Protein AF-A0A6N7C0X4-F1 (afdb_monomer_lite)

Organism: NCBI:txid281738

Radius of gyration: 20.73 Å; chains: 1; bounding box: 52×27×56 Å

pLDDT: mean 88.99, std 10.9, range [35.22, 98.25]

Structure (mmCIF, N/CA/C/O backbone):
data_AF-A0A6N7C0X4-F1
#
_entry.id   AF-A0A6N7C0X4-F1
#
loop_
_atom_site.group_PDB
_atom_site.id
_atom_site.type_symbol
_atom_site.label_atom_id
_atom_site.label_alt_id
_atom_site.label_comp_id
_atom_site.label_asym_id
_atom_site.label_entity_id
_atom_site.label_seq_id
_atom_site.pdbx_PDB_ins_code
_atom_site.Cartn_x
_atom_site.Cartn_y
_atom_site.Cartn_z
_atom_site.occupancy
_atom_site.B_iso_or_equiv
_atom_site.auth_seq_id
_atom_site.auth_comp_id
_atom_site.auth_asym_id
_atom_site.auth_atom_id
_atom_site.pdbx_PDB_model_num
ATOM 1 N N . MET A 1 1 ? 27.078 -3.907 -5.985 1.00 35.22 1 MET A N 1
ATOM 2 C CA . MET A 1 1 ? 26.049 -4.832 -5.488 1.00 35.22 1 MET A CA 1
ATOM 3 C C . MET A 1 1 ? 25.415 -5.404 -6.738 1.00 35.22 1 MET A C 1
ATOM 5 O O . MET A 1 1 ? 25.034 -4.617 -7.592 1.00 35.22 1 MET A O 1
ATOM 9 N N . ILE A 1 2 ? 25.504 -6.717 -6.935 1.00 39.09 2 ILE A N 1
ATOM 10 C CA . ILE A 1 2 ? 24.910 -7.389 -8.095 1.00 39.09 2 ILE A CA 1
ATOM 11 C C . ILE A 1 2 ? 23.403 -7.389 -7.849 1.00 39.09 2 ILE A C 1
ATOM 13 O O . ILE A 1 2 ? 22.968 -7.717 -6.746 1.00 39.09 2 ILE A O 1
ATOM 17 N N . PHE A 1 3 ? 22.624 -6.965 -8.837 1.00 49.06 3 PHE A N 1
ATOM 18 C CA . PHE A 1 3 ? 21.180 -7.118 -8.798 1.00 49.06 3 PHE A CA 1
ATOM 19 C C . PHE A 1 3 ? 20.874 -8.623 -8.742 1.00 49.06 3 PHE A C 1
ATOM 21 O O . PHE A 1 3 ? 21.128 -9.347 -9.699 1.00 49.06 3 PHE A O 1
ATOM 28 N N . ASN A 1 4 ? 20.396 -9.122 -7.600 1.00 57.78 4 ASN A N 1
ATOM 29 C CA . ASN A 1 4 ? 20.252 -10.564 -7.358 1.00 57.78 4 ASN A CA 1
ATOM 30 C C . ASN A 1 4 ? 19.024 -11.190 -8.047 1.00 57.78 4 ASN A C 1
ATOM 32 O O . ASN A 1 4 ? 18.674 -12.319 -7.721 1.00 57.78 4 ASN A O 1
ATOM 36 N N . GLY A 1 5 ? 18.332 -10.483 -8.949 1.00 65.75 5 GLY A N 1
ATOM 37 C CA . GLY A 1 5 ? 17.203 -11.054 -9.695 1.00 65.75 5 GLY A CA 1
ATOM 38 C C . GLY A 1 5 ? 15.989 -11.435 -8.835 1.00 65.75 5 GLY A C 1
ATOM 39 O O . GLY A 1 5 ? 15.194 -12.266 -9.250 1.00 65.75 5 GLY A O 1
ATOM 40 N N . THR A 1 6 ? 15.862 -10.879 -7.628 1.00 79.31 6 THR A N 1
ATOM 41 C CA . THR A 1 6 ? 14.951 -11.373 -6.572 1.00 79.31 6 THR A CA 1
ATOM 42 C C . THR A 1 6 ? 13.932 -10.344 -6.093 1.00 79.31 6 THR A C 1
ATOM 44 O O . THR A 1 6 ? 13.245 -10.587 -5.106 1.00 79.31 6 THR A O 1
ATOM 47 N N . PHE A 1 7 ? 13.822 -9.193 -6.763 1.00 89.06 7 PHE A N 1
ATOM 48 C CA . PHE A 1 7 ? 12.834 -8.187 -6.383 1.00 89.06 7 PHE A CA 1
ATOM 49 C C . PHE A 1 7 ? 11.409 -8.726 -6.566 1.00 89.06 7 PHE A C 1
ATOM 51 O O . PHE A 1 7 ? 11.020 -9.090 -7.674 1.00 89.06 7 PHE A O 1
ATOM 58 N N . ASP A 1 8 ? 10.650 -8.735 -5.475 1.00 91.62 8 ASP A N 1
ATOM 59 C CA . ASP A 1 8 ? 9.225 -9.041 -5.446 1.00 91.62 8 ASP A CA 1
ATOM 60 C C . ASP A 1 8 ? 8.497 -7.856 -4.814 1.00 91.62 8 ASP A C 1
ATOM 62 O O . ASP A 1 8 ? 8.727 -7.513 -3.650 1.00 91.62 8 ASP A O 1
ATOM 66 N N . ILE A 1 9 ? 7.639 -7.203 -5.596 1.00 90.38 9 ILE A N 1
ATOM 67 C CA . ILE A 1 9 ? 7.007 -5.954 -5.164 1.00 90.38 9 ILE A CA 1
ATOM 68 C C . ILE A 1 9 ? 6.077 -6.170 -3.965 1.00 90.38 9 ILE A C 1
ATOM 70 O O . ILE A 1 9 ? 6.013 -5.318 -3.085 1.00 90.38 9 ILE A O 1
ATOM 74 N N . LYS A 1 10 ? 5.397 -7.321 -3.887 1.00 91.31 10 LYS A N 1
ATOM 75 C CA . LYS A 1 10 ? 4.481 -7.651 -2.784 1.00 91.31 10 LYS A CA 1
ATOM 76 C C . LYS A 1 10 ? 5.244 -7.790 -1.472 1.00 91.31 10 LYS A C 1
ATOM 78 O O . LYS A 1 10 ? 4.890 -7.160 -0.480 1.00 91.31 10 LYS A O 1
ATOM 83 N N . SER A 1 11 ? 6.339 -8.544 -1.489 1.00 91.12 11 SER A N 1
ATOM 84 C CA . SER A 1 11 ? 7.240 -8.686 -0.347 1.00 91.12 11 SER A CA 1
ATOM 85 C C . SER A 1 11 ? 7.845 -7.344 0.055 1.00 91.12 11 SER A C 1
ATOM 87 O O . SER A 1 11 ? 7.928 -7.047 1.244 1.00 91.12 11 SER A O 1
ATOM 89 N N . ALA A 1 12 ? 8.242 -6.507 -0.906 1.00 89.94 12 ALA A N 1
ATOM 90 C CA . ALA A 1 12 ? 8.774 -5.181 -0.606 1.00 89.94 12 ALA A CA 1
ATOM 91 C C . ALA A 1 12 ? 7.723 -4.279 0.073 1.00 89.94 12 ALA A C 1
ATOM 93 O O . ALA A 1 12 ? 8.020 -3.678 1.100 1.00 89.94 12 ALA A O 1
ATOM 94 N N . LEU A 1 13 ? 6.477 -4.263 -0.416 1.00 87.50 13 LEU A N 1
ATOM 95 C CA . LEU A 1 13 ? 5.373 -3.497 0.181 1.00 87.50 13 LEU A CA 1
ATOM 96 C C . LEU A 1 13 ? 5.077 -3.884 1.639 1.00 87.50 13 LEU A C 1
ATOM 98 O O . LEU A 1 13 ? 4.713 -3.018 2.429 1.00 87.50 13 LEU A O 1
ATOM 102 N N . LYS A 1 14 ? 5.250 -5.158 2.013 1.00 87.94 14 LYS A N 1
ATOM 103 C CA . LYS A 1 14 ? 5.076 -5.617 3.404 1.00 87.94 14 LYS A CA 1
ATOM 104 C C . LYS A 1 14 ? 6.200 -5.185 4.344 1.00 87.94 14 LYS A C 1
ATOM 106 O O . LYS A 1 14 ? 5.976 -5.042 5.541 1.00 87.94 14 LYS A O 1
ATOM 111 N N . ASN A 1 15 ? 7.419 -5.063 3.820 1.00 84.31 15 ASN A N 1
ATOM 112 C CA . ASN A 1 15 ? 8.619 -4.800 4.621 1.00 84.31 15 ASN A CA 1
ATOM 113 C C . ASN A 1 15 ? 8.914 -3.310 4.796 1.00 84.31 15 ASN A C 1
ATOM 115 O O . ASN A 1 15 ? 9.733 -2.933 5.633 1.00 84.31 15 ASN A O 1
ATOM 119 N N . GLU A 1 16 ? 8.260 -2.471 4.010 1.00 76.38 16 GLU A N 1
ATOM 120 C CA . GLU A 1 16 ? 8.376 -1.032 4.119 1.00 76.38 16 GLU A CA 1
ATOM 121 C C . GLU A 1 16 ? 7.356 -0.440 5.103 1.00 76.38 16 GLU A C 1
ATOM 123 O O . GLU A 1 16 ? 6.310 -1.042 5.370 1.00 76.38 16 GLU A O 1
ATOM 128 N N . PRO A 1 17 ? 7.615 0.763 5.651 1.00 63.00 17 PRO A N 1
ATOM 129 C CA . PRO A 1 17 ? 6.604 1.500 6.391 1.00 63.00 17 PRO A CA 1
ATOM 130 C C . PRO A 1 17 ? 5.360 1.648 5.519 1.00 63.00 17 PRO A C 1
ATOM 132 O O . PRO A 1 17 ? 5.477 2.014 4.354 1.00 63.00 17 PRO A O 1
ATOM 135 N N . LEU A 1 18 ? 4.181 1.383 6.089 1.00 64.44 18 LEU A N 1
ATOM 136 C CA . LEU A 1 18 ? 2.898 1.549 5.405 1.00 64.44 18 LEU A CA 1
ATOM 137 C C . LEU A 1 18 ? 2.890 2.860 4.617 1.00 64.44 18 LEU A C 1
ATOM 139 O O . LEU A 1 18 ? 2.996 3.942 5.200 1.00 64.44 18 LEU A O 1
ATOM 143 N N . PHE A 1 19 ? 2.860 2.714 3.294 1.00 62.09 19 PHE A N 1
ATOM 144 C CA . PHE A 1 19 ? 2.962 3.809 2.349 1.00 62.09 19 PHE A CA 1
ATOM 145 C C . PHE A 1 19 ? 1.589 4.155 1.774 1.00 62.09 19 PHE A C 1
ATOM 147 O O . PHE A 1 19 ? 0.673 3.327 1.730 1.00 62.09 19 PHE A O 1
ATOM 154 N N . TYR A 1 20 ? 1.523 5.372 1.230 1.00 68.88 20 TYR A N 1
ATOM 155 C CA . TYR A 1 20 ? 0.410 5.939 0.475 1.00 68.88 20 TYR A CA 1
ATOM 156 C C . TYR A 1 20 ? -0.768 6.406 1.338 1.00 68.88 20 TYR A C 1
ATOM 158 O O . TYR A 1 20 ? -0.619 7.318 2.148 1.00 68.88 20 TYR A O 1
ATOM 166 N N . ILE A 1 21 ? -1.953 5.852 1.105 1.00 79.75 21 ILE A N 1
ATOM 167 C CA . ILE A 1 21 ? -3.189 6.188 1.812 1.00 79.75 21 ILE A CA 1
ATOM 168 C C . ILE A 1 21 ? -3.169 5.709 3.257 1.00 79.75 21 ILE A C 1
ATOM 170 O O . ILE A 1 21 ? -3.914 6.252 4.060 1.00 79.75 21 ILE A O 1
ATOM 174 N N . TRP A 1 22 ? -2.311 4.746 3.592 1.00 89.88 22 TRP A N 1
ATOM 175 C CA . TRP A 1 22 ? -2.063 4.325 4.961 1.00 89.88 22 TRP A CA 1
ATOM 176 C C . TRP A 1 22 ? -0.819 5.029 5.495 1.00 89.88 22 TRP A C 1
ATOM 178 O O . TRP A 1 22 ? 0.258 4.920 4.920 1.00 89.88 22 TRP A O 1
ATOM 188 N N . GLU A 1 23 ? -0.965 5.744 6.605 1.00 89.12 23 GLU A N 1
ATOM 189 C CA . GLU A 1 23 ? 0.125 6.398 7.318 1.00 89.12 23 GLU A CA 1
ATOM 190 C C . GLU A 1 23 ? 0.427 5.628 8.605 1.00 89.12 23 GLU A C 1
ATOM 192 O O . GLU A 1 23 ? -0.426 5.509 9.493 1.00 89.12 23 GLU A O 1
ATOM 197 N N . SER A 1 24 ? 1.664 5.139 8.725 1.00 90.69 24 SER A N 1
ATOM 198 C CA . SER A 1 24 ? 2.127 4.468 9.941 1.00 90.69 24 SER A CA 1
ATOM 199 C C . SER A 1 24 ? 2.037 5.385 11.166 1.00 90.69 24 SER A C 1
ATOM 201 O O . SER A 1 24 ? 2.508 6.527 11.170 1.00 90.69 24 SER A O 1
ATOM 203 N N . CYS A 1 25 ? 1.476 4.849 12.250 1.00 92.12 25 CYS A N 1
ATOM 204 C CA . CYS A 1 25 ? 1.389 5.525 13.541 1.00 92.12 25 CYS A CA 1
ATOM 205 C C . CYS A 1 25 ? 2.552 5.175 14.486 1.00 92.12 25 CYS A C 1
ATOM 207 O O . CYS A 1 25 ? 2.611 5.711 15.593 1.00 92.12 25 CYS A O 1
ATOM 209 N N . ALA A 1 26 ? 3.504 4.333 14.061 1.00 87.19 26 ALA A N 1
ATOM 210 C CA . ALA A 1 26 ? 4.575 3.808 14.917 1.00 87.19 26 ALA A CA 1
ATOM 211 C C . ALA A 1 26 ? 5.455 4.900 15.557 1.00 87.19 26 ALA A C 1
ATOM 213 O O . ALA A 1 26 ? 5.849 4.780 16.714 1.00 87.19 26 ALA A O 1
ATOM 214 N N . ASN A 1 27 ? 5.715 5.991 14.828 1.00 88.56 27 ASN A N 1
ATOM 215 C CA . ASN A 1 27 ? 6.552 7.107 15.290 1.00 88.56 27 ASN A CA 1
ATOM 216 C C . ASN A 1 27 ? 5.743 8.274 15.887 1.00 88.56 27 ASN A C 1
ATOM 218 O O . ASN A 1 27 ? 6.294 9.347 16.138 1.00 88.56 27 ASN A O 1
ATOM 222 N N . LYS A 1 28 ? 4.425 8.118 16.063 1.00 92.62 28 LYS A N 1
ATOM 223 C CA . LYS A 1 28 ? 3.560 9.171 16.611 1.00 92.62 28 LYS A CA 1
ATOM 224 C C . LYS A 1 28 ? 3.582 9.147 18.141 1.00 92.62 28 LYS A C 1
ATOM 226 O O . LYS A 1 28 ? 3.839 8.116 18.762 1.00 92.62 28 LYS A O 1
ATOM 231 N N . SER A 1 29 ? 3.303 10.298 18.759 1.00 95.56 29 SER A N 1
ATOM 232 C CA . SER A 1 29 ? 3.270 10.409 20.221 1.00 95.56 29 SER A CA 1
ATOM 233 C C . SER A 1 29 ? 2.206 9.494 20.834 1.00 95.56 29 SER A C 1
ATOM 235 O O . SER A 1 29 ? 1.241 9.091 20.180 1.00 95.56 29 SER A O 1
ATOM 237 N N . THR A 1 30 ? 2.371 9.171 22.115 1.00 94.38 30 THR A N 1
ATOM 238 C CA . THR A 1 30 ? 1.377 8.395 22.867 1.00 94.38 30 THR A CA 1
ATOM 239 C C . THR A 1 30 ? 0.018 9.089 22.874 1.00 94.38 30 THR A C 1
ATOM 241 O O . THR A 1 30 ? -0.971 8.440 22.564 1.00 94.38 30 THR A O 1
ATOM 244 N N . ASP A 1 31 ? -0.027 10.404 23.108 1.00 95.75 31 ASP A N 1
ATOM 245 C CA . ASP A 1 31 ? -1.281 11.172 23.095 1.00 95.75 31 ASP A CA 1
ATOM 246 C C . ASP A 1 31 ? -1.977 11.118 21.731 1.00 95.75 31 ASP A C 1
ATOM 248 O O . ASP A 1 31 ? -3.193 10.969 21.656 1.00 95.75 31 ASP A O 1
ATOM 252 N N . PHE A 1 32 ? -1.205 11.181 20.639 1.00 95.25 32 PHE A N 1
ATOM 253 C CA . PHE A 1 32 ? -1.759 11.057 19.295 1.00 95.25 32 PHE A CA 1
ATOM 254 C C . PHE A 1 32 ? -2.438 9.702 19.101 1.00 95.25 32 PHE A C 1
ATOM 256 O O . PHE A 1 32 ? -3.573 9.659 18.643 1.00 95.25 32 PHE A O 1
ATOM 263 N N . ARG A 1 33 ? -1.757 8.607 19.457 1.00 95.69 33 ARG A N 1
ATOM 264 C CA . ARG A 1 33 ? -2.298 7.247 19.318 1.00 95.69 33 ARG A CA 1
ATOM 265 C C . ARG A 1 33 ? -3.511 7.030 20.223 1.00 95.69 33 ARG A C 1
ATOM 267 O O . ARG A 1 33 ? -4.502 6.458 19.776 1.00 95.69 33 ARG A O 1
ATOM 274 N N . LYS A 1 34 ? -3.456 7.570 21.444 1.00 96.06 34 LYS A N 1
ATOM 275 C CA . LYS A 1 34 ? -4.524 7.476 22.440 1.00 96.06 34 LYS A CA 1
ATOM 276 C C . LYS A 1 34 ? -5.835 8.099 21.957 1.00 96.06 34 LYS A C 1
ATOM 278 O O . LYS A 1 34 ? -6.893 7.556 22.232 1.00 96.06 34 LYS A O 1
ATOM 283 N N . ASN A 1 35 ? -5.787 9.184 21.181 1.00 96.69 35 ASN A N 1
ATOM 284 C CA . ASN A 1 35 ? -7.007 9.795 20.638 1.00 96.69 35 ASN A CA 1
ATOM 285 C C . ASN A 1 35 ? -7.848 8.817 19.798 1.00 96.69 35 ASN A C 1
ATOM 287 O O . ASN A 1 35 ? -9.071 8.891 19.835 1.00 96.69 35 ASN A O 1
ATOM 291 N N . PHE A 1 36 ? -7.211 7.904 19.059 1.00 97.50 36 PHE A N 1
ATOM 292 C CA . PHE A 1 36 ? -7.914 6.929 18.219 1.00 97.50 36 PHE A CA 1
ATOM 293 C C . PHE A 1 36 ? -8.459 5.758 19.034 1.00 97.50 36 PHE A C 1
ATOM 295 O O . PHE A 1 36 ? -9.575 5.311 18.789 1.00 97.50 36 PHE A O 1
ATOM 302 N N . THR A 1 37 ? -7.689 5.268 20.009 1.00 97.25 37 THR A N 1
ATOM 303 C CA . THR A 1 37 ? -8.148 4.193 20.899 1.00 97.25 37 THR A CA 1
ATOM 304 C C . THR A 1 37 ? -9.285 4.672 21.801 1.00 97.25 37 THR A C 1
ATOM 306 O O . THR A 1 37 ? -10.258 3.949 21.978 1.00 97.25 37 THR A O 1
ATOM 309 N N . ASP A 1 38 ? -9.203 5.910 22.303 1.00 97.44 38 ASP A N 1
ATOM 310 C CA . ASP A 1 38 ? -10.260 6.539 23.103 1.00 97.44 38 ASP A CA 1
ATOM 311 C C . ASP A 1 38 ? -11.533 6.755 22.285 1.00 97.44 38 ASP A C 1
ATOM 313 O O . ASP A 1 38 ? -12.634 6.645 22.822 1.00 97.44 38 ASP A O 1
ATOM 317 N N . GLU A 1 39 ? -11.401 7.102 21.001 1.00 98.12 39 GLU A N 1
ATOM 318 C CA . GLU A 1 39 ? -12.571 7.248 20.141 1.00 98.12 39 GLU A CA 1
ATOM 319 C C . GLU A 1 39 ? -13.242 5.913 19.872 1.00 98.12 39 GLU A C 1
ATOM 321 O O . GLU A 1 39 ? -14.450 5.789 20.073 1.00 98.12 39 GLU A O 1
ATOM 326 N N . LEU A 1 40 ? -12.454 4.901 19.507 1.00 98.25 40 LEU A N 1
ATOM 327 C CA . LEU A 1 40 ? -12.969 3.557 19.320 1.00 98.25 40 LEU A CA 1
ATOM 328 C C . LEU A 1 40 ? -13.712 3.085 20.575 1.00 98.25 40 LEU A C 1
ATOM 330 O O . LEU A 1 40 ? -14.862 2.678 20.477 1.00 98.25 40 LEU A O 1
ATOM 334 N N . GLU A 1 41 ? -13.111 3.205 21.761 1.00 97.69 41 GLU A N 1
ATOM 335 C CA . GLU A 1 41 ? -13.743 2.786 23.018 1.00 97.69 41 GLU A CA 1
ATOM 336 C C . GLU A 1 41 ? -15.108 3.454 23.248 1.00 97.69 41 GLU A C 1
ATOM 338 O O . GLU A 1 41 ? -16.058 2.788 23.665 1.00 97.69 41 GLU A O 1
ATOM 343 N N . LYS A 1 42 ? -15.239 4.750 22.937 1.00 98.00 42 LYS A N 1
ATOM 344 C CA . LYS A 1 42 ? -16.515 5.467 23.070 1.00 98.00 42 LYS A CA 1
ATOM 345 C C . LYS A 1 42 ? -17.571 4.959 22.101 1.00 98.00 42 LYS A C 1
ATOM 347 O O . LYS A 1 42 ? -18.735 4.911 22.492 1.00 98.00 42 LYS A O 1
ATOM 352 N N . GLU A 1 43 ? -17.193 4.637 20.866 1.00 98.25 43 GLU A N 1
ATOM 353 C CA .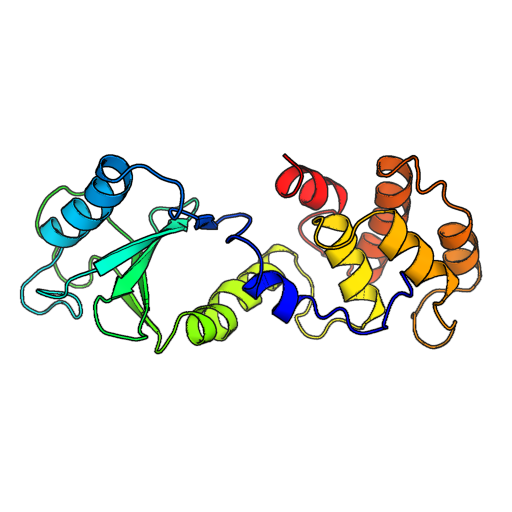 GLU A 1 43 ? -18.114 4.205 19.810 1.00 98.25 43 GLU A CA 1
ATOM 354 C C . GLU A 1 43 ? -18.634 2.773 20.027 1.00 98.25 43 GLU A C 1
ATOM 356 O O . GLU A 1 43 ? -19.744 2.448 19.604 1.00 98.25 43 GLU A O 1
ATOM 361 N N . LEU A 1 44 ? -17.888 1.914 20.726 1.00 98.19 44 LEU A N 1
ATOM 362 C CA . LEU A 1 44 ? -18.235 0.503 20.902 1.00 98.19 44 LEU A CA 1
ATOM 363 C C . LEU A 1 44 ? -19.458 0.277 21.815 1.00 98.19 44 LEU A C 1
ATOM 365 O O . LEU A 1 44 ? -19.491 0.676 22.978 1.00 98.19 44 LEU A O 1
ATOM 369 N N . TYR A 1 45 ? -20.447 -0.464 21.309 1.00 97.25 45 TYR A N 1
ATOM 370 C CA . TYR A 1 45 ? -21.564 -1.014 22.090 1.00 97.25 45 TYR A CA 1
ATOM 371 C C . TYR A 1 45 ? -21.259 -2.443 22.573 1.00 97.25 45 TYR A C 1
ATOM 373 O O . TYR A 1 45 ? -20.415 -3.120 21.995 1.00 97.25 45 TYR A O 1
ATOM 381 N N . ILE A 1 46 ? -21.967 -2.919 23.607 1.00 96.06 46 ILE A N 1
ATOM 382 C CA . ILE A 1 46 ? -21.636 -4.153 24.358 1.00 96.06 46 ILE A CA 1
ATOM 383 C C . ILE A 1 46 ? -21.501 -5.434 23.514 1.00 96.06 46 ILE A C 1
ATOM 385 O O . ILE A 1 46 ? -20.718 -6.311 23.861 1.00 96.06 46 ILE A O 1
ATOM 389 N N . ASP A 1 47 ? -22.225 -5.528 22.400 1.00 96.19 47 ASP A N 1
ATOM 390 C CA . ASP A 1 47 ? -22.222 -6.697 21.509 1.00 96.19 47 ASP A CA 1
ATOM 391 C C . ASP A 1 47 ? -21.302 -6.522 20.284 1.00 96.19 47 ASP A C 1
ATOM 393 O O . ASP A 1 47 ? -21.284 -7.365 19.385 1.00 96.19 47 ASP A O 1
ATOM 397 N N . HIS A 1 48 ? -20.552 -5.419 20.202 1.00 97.75 48 HIS A N 1
ATOM 398 C CA . HIS A 1 48 ? -19.613 -5.201 19.108 1.00 97.75 48 HIS A CA 1
ATOM 399 C C . HIS A 1 48 ? -18.414 -6.169 19.225 1.00 97.75 48 HIS A C 1
ATOM 401 O O . HIS A 1 48 ? -17.901 -6.353 20.328 1.00 97.75 48 HIS A O 1
ATOM 407 N N . PRO A 1 49 ? -17.880 -6.734 18.120 1.00 96.94 49 PRO A N 1
ATOM 408 C CA . PRO A 1 49 ? -16.771 -7.702 18.159 1.00 96.94 49 PRO A CA 1
ATOM 409 C C . PRO A 1 49 ? -15.492 -7.240 18.873 1.00 96.94 49 PRO A C 1
ATOM 411 O O . PRO A 1 49 ? -14.700 -8.066 19.315 1.00 96.94 49 PRO A O 1
ATOM 414 N N . LEU A 1 50 ? -15.279 -5.925 18.959 1.00 97.62 50 LEU A N 1
ATOM 415 C CA . LEU A 1 50 ? -14.136 -5.307 19.644 1.00 97.62 50 LEU A CA 1
ATOM 416 C C . LEU A 1 50 ? -14.459 -4.802 21.059 1.00 97.62 50 LEU A C 1
ATOM 418 O O . LEU A 1 50 ? -13.579 -4.254 21.718 1.00 97.62 50 LEU A O 1
ATOM 422 N N . TYR A 1 51 ? -15.701 -4.939 21.530 1.00 97.62 51 TYR A N 1
ATOM 423 C CA . TYR A 1 51 ? -16.093 -4.433 22.843 1.00 97.62 51 TYR A CA 1
ATOM 424 C C . TYR A 1 51 ? -15.282 -5.105 23.957 1.00 97.62 51 TYR A C 1
ATOM 426 O O . TYR A 1 51 ? -15.251 -6.329 24.075 1.00 97.62 51 TYR A O 1
ATOM 434 N N . GLY A 1 52 ? -14.619 -4.287 24.776 1.00 96.06 52 GLY A N 1
ATOM 435 C CA . GLY A 1 52 ? -13.767 -4.752 25.872 1.00 96.06 52 GLY A CA 1
ATOM 436 C C . GLY A 1 52 ? -12.418 -5.341 25.444 1.00 96.06 52 GLY A C 1
ATOM 437 O O . GLY A 1 52 ? -11.698 -5.844 26.306 1.00 96.06 52 GLY A O 1
ATOM 438 N N . LEU A 1 53 ? -12.059 -5.294 24.155 1.00 96.88 53 LEU A N 1
ATOM 439 C CA . LEU A 1 53 ? -10.722 -5.668 23.696 1.00 96.88 53 LEU A CA 1
ATOM 440 C C . LEU A 1 53 ? -9.773 -4.473 23.792 1.00 96.88 53 LEU A C 1
ATOM 442 O O . LEU A 1 53 ? -10.097 -3.368 23.363 1.00 96.88 53 LEU A O 1
ATOM 446 N N . GLU A 1 54 ? -8.574 -4.715 24.310 1.00 96.94 54 GLU A N 1
ATOM 447 C CA . GLU A 1 54 ? -7.488 -3.742 24.244 1.00 96.94 54 GLU A CA 1
ATOM 448 C C . GLU A 1 54 ? -6.903 -3.724 22.829 1.00 96.94 54 GLU A C 1
ATOM 450 O O . GLU A 1 54 ? -6.659 -4.779 22.234 1.00 96.94 54 GLU A O 1
ATOM 455 N N . VAL A 1 55 ? -6.676 -2.526 22.288 1.00 96.81 55 VAL A N 1
ATOM 456 C CA . VAL A 1 55 ? -6.101 -2.348 20.954 1.00 96.81 55 VAL A CA 1
ATOM 457 C C . VAL A 1 55 ? -5.114 -1.184 20.904 1.00 96.81 55 VAL A C 1
ATOM 459 O O . VAL A 1 55 ? -5.245 -0.217 21.651 1.00 96.81 55 VAL A O 1
ATOM 462 N N . ASP A 1 56 ? -4.182 -1.241 19.954 1.00 96.12 56 ASP A N 1
ATOM 463 C CA . ASP A 1 56 ? -3.243 -0.165 19.626 1.00 96.12 56 ASP A CA 1
ATOM 464 C C . ASP A 1 56 ? -3.362 0.221 18.150 1.00 96.12 56 ASP A C 1
ATOM 466 O O . ASP A 1 56 ? -3.350 -0.641 17.270 1.00 96.12 56 ASP A O 1
ATOM 470 N N . ILE A 1 57 ? -3.423 1.518 17.836 1.00 96.50 57 ILE A N 1
ATOM 471 C CA . ILE A 1 57 ? -3.409 1.966 16.437 1.00 96.50 57 ILE A CA 1
ATOM 472 C C . ILE A 1 57 ? -2.028 1.743 15.807 1.00 96.50 57 ILE A C 1
ATOM 474 O O . ILE A 1 57 ? -1.005 2.207 16.322 1.00 96.50 57 ILE A O 1
ATOM 478 N N . ILE A 1 58 ? -2.005 1.070 14.655 1.00 94.12 58 ILE A N 1
ATOM 479 C CA . ILE A 1 58 ? -0.786 0.835 13.870 1.00 94.12 58 ILE A CA 1
ATOM 480 C C . ILE A 1 58 ? -0.713 1.731 12.635 1.00 94.12 58 ILE A C 1
ATOM 482 O O . ILE A 1 58 ? 0.379 2.180 12.276 1.00 94.12 58 ILE A O 1
ATOM 486 N N . ALA A 1 59 ? -1.854 2.074 12.036 1.00 94.38 59 ALA A N 1
ATOM 487 C CA . ALA A 1 59 ? -1.919 3.018 10.927 1.00 94.38 59 ALA A CA 1
ATOM 488 C C . ALA A 1 59 ? -3.276 3.703 10.816 1.00 94.38 59 ALA A C 1
ATOM 490 O O . ALA A 1 59 ? -4.294 3.173 11.257 1.00 94.38 59 ALA A O 1
ATOM 491 N N . ARG A 1 60 ? -3.285 4.864 10.165 1.00 93.69 60 ARG A N 1
ATOM 492 C CA . ARG A 1 60 ? -4.512 5.553 9.757 1.00 93.69 60 ARG A CA 1
ATOM 493 C C . ARG A 1 60 ? -4.595 5.619 8.243 1.00 93.69 60 ARG A C 1
ATOM 495 O O . ARG A 1 60 ? -3.567 5.776 7.590 1.00 93.69 60 ARG A O 1
ATOM 502 N N . HIS A 1 61 ? -5.796 5.525 7.705 1.00 93.12 61 HIS A N 1
ATOM 503 C CA . HIS A 1 61 ? -6.044 5.746 6.294 1.00 93.12 61 HIS A CA 1
ATOM 504 C C . HIS A 1 61 ? -6.233 7.248 6.000 1.00 93.12 61 HIS A C 1
ATOM 506 O O . HIS A 1 61 ? -6.370 8.064 6.911 1.00 93.12 61 HIS A O 1
ATOM 512 N N . ALA A 1 62 ? -6.271 7.632 4.723 1.00 86.75 62 ALA A N 1
ATOM 513 C CA . ALA A 1 62 ? -6.652 8.978 4.291 1.00 86.75 62 ALA A CA 1
ATOM 514 C C . ALA A 1 62 ? -8.158 9.267 4.485 1.00 86.75 62 ALA A C 1
ATOM 516 O O . ALA A 1 62 ? -8.576 10.422 4.421 1.00 86.75 62 ALA A O 1
ATOM 517 N N . SER A 1 63 ? -8.961 8.218 4.692 1.00 90.19 63 SER A N 1
ATOM 518 C CA . SER A 1 63 ? -10.349 8.284 5.169 1.00 90.19 63 SER A CA 1
ATOM 519 C C . SER A 1 63 ? -10.402 8.040 6.683 1.00 90.19 63 SER A C 1
ATOM 521 O O . SER A 1 63 ? -9.365 7.930 7.329 1.00 90.19 63 SER A O 1
ATOM 523 N N . ASP A 1 64 ? -11.598 7.862 7.243 1.00 94.94 64 ASP A N 1
ATOM 524 C CA . ASP A 1 64 ? -11.776 7.535 8.665 1.00 94.94 64 ASP A CA 1
ATOM 525 C C . ASP A 1 64 ? -11.509 6.057 9.019 1.00 94.94 64 ASP A C 1
ATOM 527 O O . ASP A 1 64 ? -11.773 5.611 10.136 1.00 94.94 64 ASP A O 1
ATOM 531 N N . ASN A 1 65 ? -10.947 5.282 8.085 1.00 96.44 65 ASN A N 1
ATOM 532 C CA . ASN A 1 65 ? -10.489 3.926 8.372 1.00 96.44 65 ASN A CA 1
ATOM 533 C C . ASN A 1 65 ? -9.183 3.958 9.176 1.00 96.44 65 ASN A C 1
ATOM 535 O O . ASN A 1 65 ? -8.220 4.635 8.817 1.00 96.44 65 ASN A O 1
ATOM 539 N N . CYS A 1 66 ? -9.122 3.172 10.240 1.00 97.12 66 CYS A N 1
ATOM 540 C CA . CYS A 1 66 ? -7.953 3.018 11.092 1.00 97.12 66 CYS A CA 1
ATOM 541 C C . CYS A 1 66 ? -7.626 1.535 11.237 1.00 97.12 66 CYS A C 1
ATOM 543 O O . CYS A 1 66 ? -8.520 0.711 11.415 1.00 97.12 66 CYS A O 1
ATOM 545 N N . LEU A 1 67 ? -6.342 1.200 11.157 1.00 97.19 67 LEU A N 1
ATOM 546 C CA . LEU A 1 67 ? -5.850 -0.153 11.350 1.00 97.19 67 LEU A CA 1
ATOM 547 C C . LEU A 1 67 ? -5.335 -0.269 12.783 1.00 97.19 67 LEU A C 1
ATOM 549 O O . LEU A 1 67 ? -4.391 0.425 13.180 1.00 97.19 67 LEU A O 1
ATOM 553 N N . PHE A 1 68 ? -5.953 -1.159 13.545 1.00 97.62 68 PHE A N 1
ATOM 554 C CA . PHE A 1 68 ? -5.624 -1.441 14.930 1.00 97.62 68 PHE A CA 1
ATOM 555 C C . PHE A 1 68 ? -5.049 -2.843 15.079 1.00 97.62 68 PHE A C 1
ATOM 557 O O . PHE A 1 68 ? -5.416 -3.782 14.375 1.00 97.62 68 PHE A O 1
ATOM 564 N N . LYS A 1 69 ? -4.154 -2.986 16.045 1.00 97.38 69 LYS A N 1
ATOM 565 C CA . LYS A 1 69 ? -3.645 -4.254 16.535 1.00 97.38 69 LYS A CA 1
ATOM 566 C C . LYS A 1 69 ? -4.423 -4.638 17.786 1.00 97.38 69 LYS A C 1
ATOM 568 O O . LYS A 1 69 ? -4.458 -3.846 18.719 1.00 97.38 69 LYS A O 1
ATOM 573 N N . ILE A 1 70 ? -4.987 -5.845 17.833 1.00 97.56 70 ILE A N 1
ATOM 574 C CA . ILE A 1 70 ? -5.597 -6.363 19.065 1.00 97.56 70 ILE A CA 1
ATOM 575 C C . ILE A 1 70 ? -4.481 -6.815 20.008 1.00 97.56 70 ILE A C 1
ATOM 577 O O . ILE A 1 70 ? -3.637 -7.642 19.639 1.00 97.56 70 ILE A O 1
ATOM 581 N N . THR A 1 71 ? -4.459 -6.259 21.219 1.00 93.31 71 THR A N 1
ATOM 582 C CA . THR A 1 71 ? -3.443 -6.557 22.229 1.00 93.31 71 THR A CA 1
ATOM 583 C C . THR A 1 71 ? -3.487 -8.046 22.582 1.00 93.31 71 THR A C 1
ATOM 585 O O . THR A 1 71 ? -4.548 -8.660 22.666 1.00 93.31 71 THR A O 1
ATOM 588 N N . HIS A 1 72 ? -2.308 -8.654 22.755 1.00 92.12 72 HIS A N 1
ATOM 589 C CA . HIS A 1 72 ? -2.125 -10.080 23.074 1.00 92.12 72 HIS A CA 1
ATOM 590 C C . HIS A 1 72 ? -2.579 -11.091 22.000 1.00 92.12 72 HIS A C 1
ATOM 592 O O . HIS A 1 72 ? -2.538 -12.294 22.256 1.00 92.12 72 HIS A O 1
ATOM 598 N N . SER A 1 73 ? -2.942 -10.644 20.794 1.00 95.38 73 SER A N 1
ATOM 599 C CA . SER A 1 73 ? -3.276 -11.504 19.649 1.00 95.38 73 SER A CA 1
ATOM 600 C C . SER A 1 73 ? -2.375 -11.211 18.445 1.00 95.38 73 SER A C 1
ATOM 602 O O . SER A 1 73 ? -1.683 -10.193 18.386 1.00 95.38 73 SER A O 1
ATOM 604 N N . ASN A 1 74 ? -2.380 -12.096 17.445 1.00 95.88 74 ASN A N 1
ATOM 605 C CA . ASN A 1 74 ? -1.823 -11.791 16.127 1.00 95.88 74 ASN A CA 1
ATOM 606 C C . ASN A 1 74 ? -2.778 -10.961 15.262 1.00 95.88 74 ASN A C 1
ATOM 608 O O . ASN A 1 74 ? -2.301 -10.246 14.382 1.00 95.88 74 ASN A O 1
ATOM 612 N N . GLN A 1 75 ? -4.061 -10.939 15.607 1.00 98.19 75 GLN A N 1
ATOM 613 C CA . GLN A 1 75 ? -5.105 -10.278 14.840 1.00 98.19 75 GLN A CA 1
ATOM 614 C C . GLN A 1 75 ? -4.921 -8.764 14.739 1.00 98.19 75 GLN A C 1
ATOM 616 O O . GLN A 1 75 ? -4.401 -8.103 15.645 1.00 98.19 75 GLN A O 1
ATOM 621 N N . VAL A 1 76 ? -5.386 -8.230 13.617 1.00 97.75 76 VAL A N 1
ATOM 622 C CA . VAL A 1 76 ? -5.523 -6.794 13.363 1.00 97.75 76 VAL A CA 1
ATOM 623 C C . VAL A 1 76 ? -6.944 -6.520 12.893 1.00 97.75 76 VAL A C 1
ATOM 625 O O . VAL A 1 76 ? -7.631 -7.426 12.424 1.00 97.75 76 VAL A O 1
ATOM 628 N N . CYS A 1 77 ? -7.406 -5.285 13.011 1.00 98.00 77 CYS A N 1
ATOM 629 C CA . CYS A 1 77 ? -8.713 -4.896 12.509 1.00 98.00 77 CYS A CA 1
ATOM 630 C C . CYS A 1 77 ? -8.667 -3.539 11.819 1.00 98.00 77 CYS A C 1
ATOM 632 O O . CYS A 1 77 ? -8.026 -2.605 12.298 1.00 98.00 77 CYS A O 1
ATOM 634 N N . VAL A 1 78 ? -9.361 -3.441 10.688 1.00 97.94 78 VAL A N 1
ATOM 635 C CA . VAL A 1 78 ? -9.678 -2.163 10.054 1.00 97.94 78 VAL A CA 1
ATOM 636 C C . VAL A 1 78 ? -11.027 -1.716 10.593 1.00 97.94 78 VAL A C 1
ATOM 638 O O . VAL A 1 78 ? -12.010 -2.452 10.500 1.00 97.94 78 VAL A O 1
ATOM 641 N N . VAL A 1 79 ? -11.065 -0.516 11.163 1.00 98.25 79 VAL A N 1
ATOM 642 C CA . VAL A 1 79 ? -12.271 0.083 11.732 1.00 98.25 79 VAL A CA 1
ATOM 643 C C . VAL A 1 79 ? -12.532 1.428 11.075 1.00 98.25 79 VAL A C 1
ATOM 645 O O . VAL A 1 79 ? -11.642 2.274 11.037 1.00 98.25 79 VAL A O 1
ATOM 648 N N . HIS A 1 80 ? -13.748 1.635 10.578 1.00 98.00 80 HIS A N 1
ATOM 649 C CA . HIS A 1 80 ? -14.222 2.942 10.133 1.00 98.00 80 HIS A CA 1
ATOM 650 C C . HIS A 1 80 ? -14.773 3.713 11.336 1.00 98.00 80 HIS A C 1
ATOM 652 O O . HIS A 1 80 ? -15.921 3.486 11.729 1.00 98.00 80 HIS A O 1
ATOM 658 N N . LEU A 1 81 ? -13.949 4.580 11.928 1.00 97.81 81 LEU A N 1
ATOM 659 C CA . LEU A 1 81 ? -14.375 5.432 13.041 1.00 97.81 81 LEU A CA 1
ATOM 660 C C . LEU A 1 81 ? -15.384 6.466 12.540 1.00 97.81 81 LEU A C 1
ATOM 662 O O . LEU A 1 81 ? -15.211 7.035 11.462 1.00 97.81 81 LEU A O 1
ATOM 666 N N . THR A 1 82 ? -16.437 6.725 13.308 1.00 96.75 82 THR A N 1
ATOM 667 C CA . THR A 1 82 ? -17.453 7.725 12.936 1.00 96.75 82 THR A CA 1
ATOM 668 C C . THR A 1 82 ? -17.168 9.102 13.528 1.00 96.75 82 THR A C 1
ATOM 670 O O . THR A 1 82 ? -17.764 10.096 13.104 1.00 96.75 82 THR A O 1
ATOM 673 N N . TRP A 1 83 ? -16.247 9.168 14.491 1.00 96.88 83 TRP A N 1
ATOM 674 C CA . TRP A 1 83 ? -15.857 10.354 15.246 1.00 96.88 83 TRP A CA 1
ATOM 675 C C . TRP A 1 83 ? -17.008 10.994 16.025 1.00 96.88 83 TRP A C 1
ATOM 677 O O . TRP A 1 83 ? -17.001 12.197 16.316 1.00 96.88 83 TRP A O 1
ATOM 687 N N . LYS A 1 84 ? -18.032 10.202 16.352 1.00 94.88 84 LYS A N 1
ATOM 688 C CA . LYS A 1 84 ? -19.264 10.683 16.985 1.00 94.88 84 LYS A CA 1
ATOM 689 C C . LYS A 1 84 ? -19.065 11.095 18.444 1.00 94.88 84 LYS A C 1
ATOM 691 O O . LYS A 1 84 ? -19.922 11.795 18.988 1.00 94.88 84 LYS A O 1
ATOM 696 N N . GLN A 1 85 ? -17.963 10.694 19.081 1.00 95.81 85 GLN A N 1
ATOM 697 C CA . GLN A 1 85 ? -17.667 10.937 20.498 1.00 95.81 85 GLN A CA 1
ATOM 698 C C . GLN A 1 85 ? -18.703 10.327 21.460 1.00 95.81 85 GLN A C 1
ATOM 700 O O . GLN A 1 85 ? -18.858 10.788 22.594 1.00 95.81 85 GLN A O 1
ATOM 705 N N . ALA A 1 86 ? -19.445 9.312 21.019 1.00 97.12 86 ALA A N 1
ATOM 706 C CA . ALA A 1 86 ? -20.475 8.636 21.798 1.00 97.12 86 ALA A CA 1
ATOM 707 C C . ALA A 1 86 ? -20.703 7.222 21.264 1.00 97.12 86 ALA A C 1
ATOM 709 O O . ALA A 1 86 ? -20.392 6.941 20.109 1.00 97.12 86 ALA A O 1
ATOM 710 N N . THR A 1 87 ? -21.329 6.373 22.080 1.00 98.12 87 THR A N 1
ATOM 711 C CA . THR A 1 87 ? -21.662 4.999 21.697 1.00 98.12 87 THR A CA 1
ATOM 712 C C . THR A 1 87 ? -22.485 4.968 20.418 1.00 98.12 87 THR A C 1
ATOM 714 O O . THR A 1 87 ? -23.491 5.680 20.263 1.00 98.12 87 THR A O 1
ATOM 717 N N . GLU A 1 88 ? -22.029 4.145 19.483 1.00 97.94 88 GLU A N 1
ATOM 718 C CA . GLU A 1 88 ? -22.718 3.904 18.235 1.00 97.94 88 GLU A CA 1
ATOM 719 C C . GLU A 1 88 ? -23.803 2.845 18.371 1.00 97.94 88 GLU A C 1
ATOM 721 O O . GLU A 1 88 ? -23.946 2.153 19.381 1.00 97.94 88 GLU A O 1
ATOM 726 N N . ILE A 1 89 ? -24.622 2.765 17.328 1.00 96.19 89 ILE A N 1
ATOM 727 C CA . ILE A 1 89 ? -25.597 1.697 17.153 1.00 96.19 89 ILE A CA 1
ATOM 728 C C . ILE A 1 89 ? -25.153 0.795 16.007 1.00 96.19 89 ILE A C 1
ATOM 730 O O . ILE A 1 89 ? -24.595 1.261 15.012 1.00 96.19 89 ILE A O 1
ATOM 734 N N . SER A 1 90 ? -25.448 -0.499 16.128 1.00 94.44 90 SER A N 1
ATOM 735 C CA . SER A 1 90 ? -25.174 -1.477 15.074 1.00 94.44 90 SER A CA 1
ATOM 736 C C . SER A 1 90 ? -25.710 -0.995 13.708 1.00 94.44 90 SER A C 1
ATOM 738 O O . SER A 1 90 ? -26.855 -0.532 13.646 1.00 94.44 90 SER A O 1
ATOM 740 N N . PRO A 1 91 ? -24.923 -1.084 12.616 1.00 94.69 91 PRO A N 1
ATOM 741 C CA . PRO A 1 91 ? -23.656 -1.815 12.494 1.00 94.69 91 PRO A CA 1
ATOM 742 C C . PRO A 1 91 ? -22.382 -0.990 12.759 1.00 94.69 91 PRO A C 1
ATOM 744 O O . PRO A 1 91 ? -21.299 -1.499 12.496 1.00 94.69 91 PRO A O 1
ATOM 747 N N . TYR A 1 92 ? -22.476 0.254 13.240 1.00 96.88 92 TYR A N 1
ATOM 748 C CA . TYR A 1 92 ? -21.308 1.127 13.414 1.00 96.88 92 TYR A CA 1
ATOM 749 C C . TYR A 1 92 ? -20.626 0.959 14.786 1.00 96.88 92 TYR A C 1
ATOM 751 O O . TYR A 1 92 ? -21.324 0.686 15.765 1.00 96.88 92 TYR A O 1
ATOM 759 N N . PRO A 1 93 ? -19.295 1.152 14.870 1.00 97.44 93 PRO A N 1
ATOM 760 C CA . PRO A 1 93 ? -18.381 1.394 13.747 1.00 97.44 93 PRO A CA 1
ATOM 761 C C . PRO A 1 93 ? -18.190 0.145 12.875 1.00 97.44 93 PRO A C 1
ATOM 763 O O . PRO A 1 93 ? -18.193 -0.985 13.363 1.00 97.44 93 PRO A O 1
ATOM 766 N N . LEU A 1 94 ? -18.035 0.338 11.559 1.00 97.88 94 LEU A N 1
ATOM 767 C CA . LEU A 1 94 ? -17.811 -0.794 10.656 1.00 97.88 94 LEU A CA 1
ATOM 768 C C . LEU A 1 94 ? -16.437 -1.389 10.941 1.00 97.88 94 LEU A C 1
ATOM 770 O O . LEU A 1 94 ? -15.445 -0.664 10.958 1.00 97.88 94 LEU A O 1
ATOM 774 N N . THR A 1 95 ? -16.391 -2.703 11.136 1.00 98.00 95 THR A N 1
ATOM 775 C CA . THR A 1 95 ? -15.181 -3.403 11.560 1.00 98.00 95 THR A CA 1
ATOM 776 C C . THR A 1 95 ? -14.951 -4.650 10.724 1.00 98.00 95 THR A C 1
ATOM 778 O O . THR A 1 95 ? -15.846 -5.483 10.578 1.00 98.00 95 THR A O 1
ATOM 781 N N . GLN A 1 96 ? -13.718 -4.810 10.249 1.00 97.94 96 GLN A N 1
ATOM 782 C CA . GLN A 1 96 ? -13.221 -6.035 9.636 1.00 97.94 96 GLN A CA 1
ATOM 783 C C . GLN A 1 96 ? -11.995 -6.526 10.407 1.00 97.94 96 GLN A C 1
ATOM 785 O O . GLN A 1 96 ? -11.045 -5.772 10.604 1.00 97.94 96 GLN A O 1
ATOM 790 N N . ILE A 1 97 ? -12.031 -7.778 10.871 1.00 98.12 97 ILE A N 1
ATOM 791 C CA . ILE A 1 97 ? -10.952 -8.419 11.636 1.00 98.12 97 ILE A CA 1
ATOM 792 C C . ILE A 1 97 ? -10.204 -9.384 10.714 1.00 98.12 97 ILE A C 1
ATOM 794 O O . ILE A 1 97 ? -10.830 -10.131 9.966 1.00 98.12 97 ILE A O 1
ATOM 798 N N . TYR A 1 98 ? -8.879 -9.372 10.811 1.00 98.19 98 TYR A N 1
ATOM 799 C CA . TYR A 1 98 ? -7.948 -10.218 10.071 1.00 98.19 98 TYR A CA 1
ATOM 800 C C . TYR A 1 98 ? -7.135 -11.069 11.046 1.00 98.19 98 TYR A C 1
ATOM 802 O O . TYR A 1 98 ? -6.847 -10.638 12.167 1.00 98.19 98 TYR A O 1
ATOM 810 N N . GLU A 1 99 ? -6.721 -12.261 10.618 1.00 98.00 99 GLU A N 1
ATOM 811 C CA . GLU A 1 99 ? -5.996 -13.216 11.474 1.00 98.00 99 GLU A CA 1
ATOM 812 C C . GLU A 1 99 ? -4.604 -12.708 11.867 1.00 98.00 99 GLU A C 1
ATOM 814 O O . GLU A 1 99 ? -4.070 -13.017 12.938 1.00 98.00 99 GLU A O 1
ATOM 819 N N . SER A 1 100 ? -4.002 -11.901 10.995 1.00 96.44 100 SER A N 1
ATOM 820 C CA . SER A 1 100 ? -2.698 -11.291 11.213 1.00 96.44 100 SER A CA 1
ATOM 821 C C . SER A 1 100 ? -2.506 -10.035 10.368 1.00 96.44 100 SER A C 1
ATOM 823 O O . SER A 1 100 ? -3.297 -9.742 9.475 1.00 96.44 100 SER A O 1
ATOM 825 N N . LEU A 1 101 ? -1.420 -9.304 10.625 1.00 94.06 101 LEU A N 1
ATOM 826 C CA . LEU A 1 101 ? -1.021 -8.197 9.758 1.00 94.06 101 LEU A CA 1
ATOM 827 C C . LEU A 1 101 ? -0.690 -8.678 8.333 1.00 94.06 101 LEU A C 1
ATOM 829 O O . LEU A 1 101 ? -1.051 -8.010 7.371 1.00 94.06 101 LEU A O 1
ATOM 833 N N . ASP A 1 102 ? -0.057 -9.848 8.198 1.00 93.56 102 ASP A N 1
ATOM 834 C CA . ASP A 1 102 ? 0.231 -10.462 6.896 1.00 93.56 102 ASP A CA 1
ATOM 835 C C . ASP A 1 102 ? -1.036 -10.845 6.134 1.00 93.56 102 ASP A C 1
ATOM 837 O O . ASP A 1 102 ? -1.088 -10.677 4.918 1.00 93.56 102 ASP A O 1
ATOM 841 N N . ASP A 1 103 ? -2.047 -11.337 6.850 1.00 96.19 103 ASP A N 1
ATOM 842 C CA . ASP A 1 103 ? -3.362 -11.642 6.287 1.00 96.19 103 ASP A CA 1
ATOM 843 C C . ASP A 1 103 ? -3.992 -10.368 5.715 1.00 96.19 103 ASP A C 1
ATOM 845 O O . ASP A 1 103 ? -4.267 -10.310 4.521 1.00 96.19 103 ASP A O 1
ATOM 849 N N . TRP A 1 104 ? -4.063 -9.295 6.512 1.00 95.62 104 TRP A N 1
ATOM 850 C CA . TRP A 1 104 ? -4.538 -7.991 6.040 1.00 95.62 104 TRP A CA 1
ATOM 851 C C . TRP A 1 104 ? -3.762 -7.477 4.817 1.00 95.62 104 TRP A C 1
ATOM 853 O O . TRP A 1 104 ? -4.372 -6.995 3.857 1.00 95.62 104 TRP A O 1
ATOM 863 N N . TYR A 1 105 ? -2.429 -7.611 4.818 1.00 93.56 105 TYR A N 1
ATOM 864 C CA . TYR A 1 105 ? -1.611 -7.211 3.677 1.00 93.56 105 TYR A CA 1
ATOM 865 C C . TYR A 1 105 ? -2.040 -7.912 2.384 1.00 93.56 105 TYR A C 1
ATOM 867 O O . TYR A 1 105 ? -2.186 -7.258 1.355 1.00 93.56 105 TYR A O 1
ATOM 875 N N . GLU A 1 106 ? -2.237 -9.229 2.431 1.00 93.25 106 GLU A N 1
ATOM 876 C CA . GLU A 1 106 ? -2.582 -10.037 1.256 1.00 93.25 106 GLU A CA 1
ATOM 877 C C . GLU A 1 106 ? -4.041 -9.881 0.827 1.00 93.25 106 GLU A C 1
ATOM 879 O O . GLU A 1 106 ? -4.338 -9.909 -0.367 1.00 93.25 106 GLU A O 1
ATOM 884 N N . THR A 1 107 ? -4.957 -9.727 1.783 1.00 94.25 107 THR A N 1
ATOM 885 C CA . THR A 1 107 ? -6.395 -9.690 1.496 1.00 94.25 107 THR A CA 1
ATOM 886 C C . THR A 1 107 ? -6.901 -8.313 1.089 1.00 94.25 107 THR A C 1
ATOM 888 O O . THR A 1 107 ? -7.898 -8.238 0.377 1.00 94.25 107 THR A O 1
ATOM 891 N N . ASP A 1 108 ? -6.250 -7.241 1.552 1.00 92.06 108 ASP A N 1
ATOM 892 C CA . ASP A 1 108 ? -6.787 -5.877 1.472 1.00 92.06 108 ASP A CA 1
ATOM 893 C C . ASP A 1 108 ? -5.742 -4.890 0.925 1.00 92.06 108 ASP A C 1
ATOM 895 O O . ASP A 1 108 ? -5.876 -4.407 -0.199 1.00 92.06 108 ASP A O 1
ATOM 899 N N . TYR A 1 109 ? -4.629 -4.674 1.639 1.00 91.75 109 TYR A N 1
ATOM 900 C CA . TYR A 1 109 ? -3.647 -3.633 1.284 1.00 91.75 109 TYR A CA 1
ATOM 901 C C . TYR A 1 109 ? -3.014 -3.810 -0.107 1.00 91.75 109 TYR A C 1
ATOM 90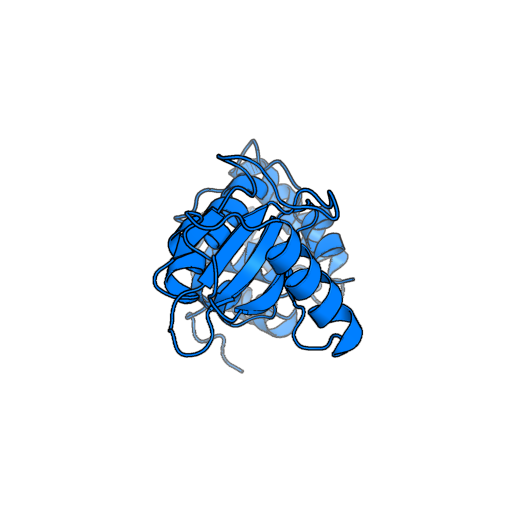3 O O . TYR A 1 109 ? -2.956 -2.864 -0.892 1.00 91.75 109 TYR A O 1
ATOM 911 N N . ILE A 1 110 ? -2.503 -5.006 -0.419 1.00 91.62 110 ILE A N 1
ATOM 912 C CA . ILE A 1 110 ? -1.828 -5.285 -1.694 1.00 91.62 110 ILE A CA 1
ATOM 913 C C . ILE A 1 110 ? -2.824 -5.263 -2.869 1.00 91.62 110 ILE A C 1
ATOM 915 O O . ILE A 1 110 ? -2.511 -4.632 -3.884 1.00 91.62 110 ILE A O 1
ATOM 919 N N . PRO A 1 111 ? -4.003 -5.915 -2.789 1.00 91.62 111 PRO A N 1
ATOM 920 C CA . PRO A 1 111 ? -5.029 -5.787 -3.821 1.00 91.62 111 PRO A CA 1
ATOM 921 C C . PRO A 1 111 ? -5.456 -4.339 -4.086 1.00 91.62 111 PRO A C 1
ATOM 923 O O . PRO A 1 111 ? -5.475 -3.931 -5.247 1.00 91.62 111 PRO A O 1
ATOM 926 N N . ASP A 1 112 ? -5.734 -3.560 -3.036 1.00 89.19 112 ASP A N 1
ATOM 927 C CA . ASP A 1 112 ? -6.130 -2.152 -3.158 1.00 89.19 112 ASP A CA 1
ATOM 928 C C . ASP A 1 112 ? -5.021 -1.320 -3.815 1.00 89.19 112 ASP A C 1
ATOM 930 O O . ASP A 1 112 ? -5.272 -0.573 -4.760 1.00 89.19 112 ASP A O 1
ATOM 934 N N . PHE A 1 113 ? -3.758 -1.534 -3.421 1.00 88.00 113 PHE A N 1
ATOM 935 C CA . PHE A 1 113 ? -2.605 -0.913 -4.077 1.00 88.00 113 PHE A CA 1
ATOM 936 C C . PHE A 1 113 ? 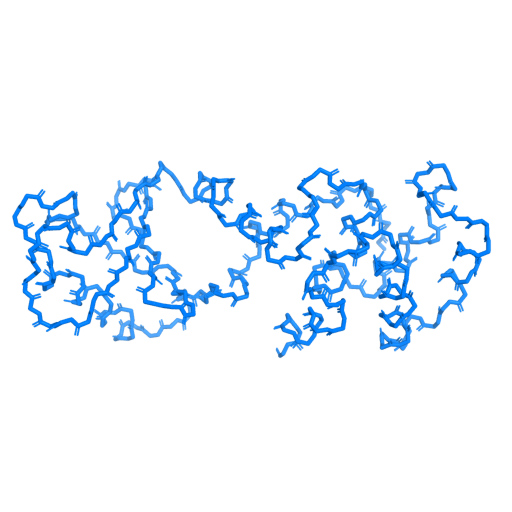-2.606 -1.144 -5.597 1.00 88.00 113 PHE A C 1
ATOM 938 O O . PHE A 1 113 ? -2.447 -0.190 -6.361 1.00 88.00 113 PHE A O 1
ATOM 945 N N . PHE A 1 114 ? -2.806 -2.382 -6.059 1.00 88.94 114 PHE A N 1
ATOM 946 C CA . PHE A 1 114 ? -2.835 -2.682 -7.494 1.00 88.94 114 PHE A CA 1
ATOM 947 C C . PHE A 1 114 ? -4.059 -2.093 -8.204 1.00 88.94 114 PHE A C 1
ATOM 949 O O . PHE A 1 114 ? -3.906 -1.546 -9.302 1.00 88.94 114 PHE A O 1
ATOM 956 N N . ASP A 1 115 ? -5.243 -2.137 -7.581 1.00 88.19 115 ASP A N 1
ATOM 957 C CA . ASP A 1 115 ? -6.452 -1.521 -8.142 1.00 88.19 115 ASP A CA 1
ATOM 958 C C . ASP A 1 115 ? -6.260 -0.012 -8.321 1.00 88.19 115 ASP A C 1
ATOM 960 O O . ASP A 1 115 ? -6.457 0.516 -9.418 1.00 88.19 115 ASP A O 1
ATOM 964 N N . ILE A 1 116 ? -5.761 0.675 -7.293 1.00 83.44 116 ILE A N 1
ATOM 965 C CA . ILE A 1 116 ? -5.434 2.104 -7.338 1.00 83.44 116 ILE A CA 1
ATOM 966 C C . ILE A 1 116 ? -4.516 2.407 -8.522 1.00 83.44 116 ILE A C 1
ATOM 968 O O . ILE A 1 116 ? -4.785 3.338 -9.280 1.00 83.44 116 ILE A O 1
ATOM 972 N N . LEU A 1 117 ? -3.456 1.623 -8.725 1.00 84.00 117 LEU A N 1
ATOM 973 C CA . LEU A 1 117 ? -2.537 1.824 -9.847 1.00 84.00 117 LEU A CA 1
ATOM 974 C C . LEU A 1 117 ? -3.148 1.497 -11.218 1.00 84.00 117 LEU A C 1
ATOM 976 O O . LEU A 1 117 ? -2.622 1.950 -12.236 1.00 84.00 117 LEU A O 1
ATOM 980 N N . GLY A 1 118 ? -4.251 0.750 -11.266 1.00 86.56 118 GLY A N 1
ATOM 981 C CA . GLY A 1 118 ? -4.846 0.270 -12.511 1.00 86.56 118 GLY A CA 1
ATOM 982 C C . GLY A 1 118 ? -3.937 -0.722 -13.236 1.00 86.56 118 GLY A C 1
ATOM 983 O O . GLY A 1 118 ? -3.877 -0.723 -14.462 1.00 86.56 118 GLY A O 1
ATOM 984 N N . VAL A 1 119 ? -3.185 -1.531 -12.487 1.00 87.94 119 VAL A N 1
ATOM 985 C CA . VAL A 1 119 ? -2.319 -2.583 -13.040 1.00 87.94 119 VAL A CA 1
ATOM 986 C C . VAL A 1 119 ? -2.731 -3.935 -12.464 1.00 87.94 119 VAL A C 1
ATOM 988 O O . VAL A 1 119 ? -3.253 -3.989 -11.350 1.00 87.94 119 VAL A O 1
ATOM 991 N N . PRO A 1 120 ? -2.523 -5.043 -13.190 1.00 90.12 120 PRO A N 1
ATOM 992 C CA . PRO A 1 120 ? -2.880 -6.350 -12.666 1.00 90.12 120 PRO A CA 1
ATOM 993 C C . PRO A 1 120 ? -1.903 -6.784 -11.559 1.00 90.12 120 PRO A C 1
ATOM 995 O O . PRO A 1 120 ? -0.770 -6.309 -11.484 1.00 90.12 120 PRO A O 1
ATOM 998 N N . SER A 1 121 ? -2.336 -7.693 -10.684 1.00 88.06 121 SER A N 1
ATOM 999 C CA . SER A 1 121 ? -1.538 -8.151 -9.536 1.00 88.06 121 SER A CA 1
ATOM 1000 C C . SER A 1 121 ? -0.538 -9.271 -9.870 1.00 88.06 121 SER A C 1
ATOM 1002 O O . SER A 1 121 ? 0.241 -9.679 -9.000 1.00 88.06 121 SER A O 1
ATOM 1004 N N . ASP A 1 122 ? -0.546 -9.769 -11.110 1.00 90.12 122 ASP A N 1
ATOM 1005 C CA . ASP A 1 122 ? 0.333 -10.801 -11.675 1.00 90.12 122 ASP A CA 1
ATOM 1006 C C . ASP A 1 122 ? 1.395 -10.206 -12.619 1.00 90.12 122 ASP A C 1
ATOM 1008 O O . ASP A 1 122 ? 1.675 -10.711 -13.705 1.00 90.12 122 ASP A O 1
ATOM 1012 N N . LEU A 1 123 ? 2.017 -9.113 -12.179 1.00 90.06 123 LEU A N 1
ATOM 1013 C CA . LEU A 1 123 ? 3.071 -8.420 -12.914 1.00 90.06 123 LEU A CA 1
ATOM 1014 C C . LEU A 1 123 ? 4.263 -9.333 -13.243 1.00 90.06 123 LEU A C 1
ATOM 1016 O O . LEU A 1 123 ? 4.807 -10.028 -12.377 1.00 90.06 123 LEU A O 1
ATOM 1020 N N . SER A 1 124 ? 4.759 -9.228 -14.474 1.00 90.31 124 SER A N 1
ATOM 1021 C CA . SER A 1 124 ? 6.052 -9.785 -14.866 1.00 90.31 124 SER A CA 1
ATOM 1022 C C . SER A 1 124 ? 7.186 -9.168 -14.049 1.00 90.31 124 SER A C 1
ATOM 1024 O O . SER A 1 124 ? 7.090 -8.047 -13.543 1.00 90.31 124 SER A O 1
ATOM 1026 N N . PHE A 1 125 ? 8.314 -9.874 -13.983 1.00 89.31 125 PHE A N 1
ATOM 1027 C CA . PHE A 1 125 ? 9.494 -9.401 -13.262 1.00 89.31 125 PHE A CA 1
ATOM 1028 C C . PHE A 1 125 ? 9.939 -7.999 -13.715 1.00 89.31 125 PHE A C 1
ATOM 1030 O O . PHE A 1 125 ? 10.306 -7.166 -12.890 1.00 89.31 125 PHE A O 1
ATOM 1037 N N . PHE A 1 126 ? 9.837 -7.694 -15.013 1.00 90.62 126 PHE A N 1
ATOM 1038 C CA . PHE A 1 126 ? 10.145 -6.364 -15.537 1.00 90.62 126 PHE A CA 1
ATOM 1039 C C . PHE A 1 126 ? 9.196 -5.279 -15.030 1.00 90.62 126 PHE A C 1
ATOM 1041 O O . PHE A 1 126 ? 9.646 -4.234 -14.565 1.00 90.62 126 PHE A O 1
ATOM 1048 N N . GLU A 1 127 ? 7.890 -5.531 -15.066 1.00 91.44 127 GLU A N 1
ATOM 1049 C CA . GLU A 1 127 ? 6.893 -4.554 -14.618 1.00 91.44 127 GLU A CA 1
ATOM 1050 C C . GLU A 1 127 ? 7.020 -4.258 -13.126 1.00 91.44 127 GLU A C 1
ATOM 1052 O O . GLU A 1 127 ? 6.939 -3.096 -12.728 1.00 91.44 127 GLU A O 1
ATOM 1057 N N . GLN A 1 128 ? 7.296 -5.284 -12.315 1.00 92.25 128 GLN A N 1
ATOM 1058 C CA . GLN A 1 128 ? 7.554 -5.106 -10.888 1.00 92.25 128 GLN A CA 1
ATOM 1059 C C . GLN A 1 128 ? 8.741 -4.173 -10.647 1.00 92.25 128 GLN A C 1
ATOM 1061 O O . GLN A 1 128 ? 8.624 -3.246 -9.852 1.00 92.25 128 GLN A O 1
ATOM 1066 N N . ASN A 1 129 ? 9.859 -4.364 -11.354 1.00 92.38 129 ASN A N 1
ATOM 1067 C CA . ASN A 1 129 ? 11.044 -3.521 -11.187 1.00 92.38 129 ASN A CA 1
ATOM 1068 C C . ASN A 1 129 ? 10.802 -2.074 -11.640 1.00 92.38 129 ASN A C 1
ATOM 1070 O O . ASN A 1 129 ? 11.220 -1.143 -10.953 1.00 92.38 129 ASN A O 1
ATOM 1074 N N . VAL A 1 130 ? 10.091 -1.864 -12.753 1.00 92.69 130 VAL A N 1
ATOM 1075 C CA . VAL A 1 130 ? 9.726 -0.513 -13.218 1.00 92.69 130 VAL A CA 1
ATOM 1076 C C . VAL A 1 130 ? 8.857 0.204 -12.183 1.00 92.69 130 VAL A C 1
ATOM 1078 O O . VAL A 1 130 ? 9.141 1.348 -11.825 1.00 92.69 130 VAL A O 1
ATOM 1081 N N . ILE A 1 131 ? 7.819 -0.464 -11.670 1.00 91.81 131 ILE A N 1
ATOM 1082 C CA . ILE A 1 131 ? 6.927 0.119 -10.661 1.00 91.81 131 ILE A CA 1
ATOM 1083 C C . ILE A 1 131 ? 7.689 0.350 -9.356 1.00 91.81 131 ILE A C 1
ATOM 1085 O O . ILE A 1 131 ? 7.632 1.455 -8.824 1.00 91.81 131 ILE A O 1
ATOM 1089 N N . GLY A 1 132 ? 8.451 -0.639 -8.882 1.00 91.9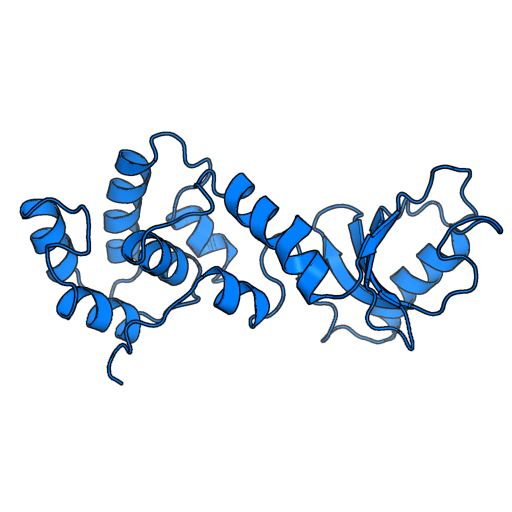4 132 GLY A N 1
ATOM 1090 C CA . GLY A 1 132 ? 9.271 -0.554 -7.674 1.00 91.94 132 GLY A CA 1
ATOM 1091 C C . GLY A 1 132 ? 10.247 0.622 -7.712 1.00 91.94 132 GLY A C 1
ATOM 1092 O O . GLY A 1 132 ? 10.337 1.381 -6.748 1.00 91.94 132 GLY A O 1
ATOM 1093 N N . TYR A 1 133 ? 10.908 0.850 -8.848 1.00 92.81 133 TYR A N 1
ATOM 1094 C CA . TYR A 1 133 ? 11.733 2.038 -9.060 1.00 92.81 133 TYR A CA 1
ATOM 1095 C C . TYR A 1 133 ? 10.923 3.340 -9.004 1.00 92.81 133 TYR A C 1
ATOM 1097 O O . TYR A 1 133 ? 11.312 4.293 -8.318 1.00 92.81 133 TYR A O 1
ATOM 1105 N N . ALA A 1 134 ? 9.777 3.384 -9.692 1.00 91.94 134 ALA A N 1
ATOM 1106 C CA . ALA A 1 134 ? 8.928 4.571 -9.745 1.00 91.94 134 ALA A CA 1
ATOM 1107 C C . ALA A 1 134 ? 8.448 5.006 -8.353 1.00 91.94 134 ALA A C 1
ATOM 1109 O O . ALA A 1 134 ? 8.478 6.200 -8.041 1.00 91.94 134 ALA A O 1
ATOM 1110 N N . ILE A 1 135 ? 8.082 4.049 -7.497 1.00 88.56 135 ILE A N 1
ATOM 1111 C CA . ILE A 1 135 ? 7.621 4.315 -6.128 1.00 88.56 135 ILE A CA 1
ATOM 1112 C C . ILE A 1 135 ? 8.755 4.395 -5.096 1.00 88.56 135 ILE A C 1
ATOM 1114 O O . ILE A 1 135 ? 8.490 4.663 -3.934 1.00 88.56 135 ILE A O 1
ATOM 1118 N N . GLY A 1 136 ? 10.017 4.236 -5.506 1.00 88.88 136 GLY A N 1
ATOM 1119 C CA . GLY A 1 136 ? 11.177 4.430 -4.629 1.00 88.88 136 GLY A CA 1
ATOM 1120 C C . GLY A 1 136 ? 11.616 3.205 -3.821 1.00 88.88 136 GLY A C 1
ATOM 1121 O O . GLY A 1 136 ? 12.538 3.331 -3.024 1.00 88.88 136 GLY A O 1
ATOM 1122 N N . LEU A 1 137 ? 11.040 2.024 -4.068 1.00 88.75 137 LEU A N 1
ATOM 1123 C CA . LEU A 1 137 ? 11.505 0.752 -3.488 1.00 88.75 137 LEU A CA 1
ATOM 1124 C C . LEU A 1 137 ? 12.845 0.288 -4.073 1.00 88.75 137 LEU A C 1
ATOM 1126 O O . LEU A 1 137 ? 13.528 -0.547 -3.487 1.00 88.75 137 LEU A O 1
ATOM 1130 N N . ILE A 1 138 ? 13.216 0.807 -5.245 1.00 91.06 138 ILE A N 1
ATOM 1131 C CA . ILE A 1 138 ? 14.490 0.518 -5.907 1.00 91.06 138 ILE A CA 1
ATOM 1132 C C . ILE A 1 138 ? 15.232 1.836 -6.142 1.00 91.06 138 ILE A C 1
ATOM 1134 O O . ILE A 1 138 ? 14.672 2.797 -6.676 1.00 91.06 138 ILE A O 1
ATOM 1138 N N . GLY A 1 139 ? 16.507 1.891 -5.754 1.00 89.69 139 GLY A N 1
ATOM 1139 C CA . GLY A 1 139 ? 17.373 3.049 -5.988 1.00 89.69 139 GLY A CA 1
ATOM 1140 C C . GLY A 1 139 ? 17.885 3.133 -7.432 1.00 89.69 139 GLY A C 1
ATOM 1141 O O . GLY A 1 139 ? 17.937 2.131 -8.141 1.00 89.69 139 GLY A O 1
ATOM 1142 N N . ASN A 1 140 ? 18.334 4.322 -7.862 1.00 91.31 140 ASN A N 1
ATOM 1143 C CA . ASN A 1 140 ? 18.836 4.551 -9.232 1.00 91.31 140 ASN A CA 1
ATOM 1144 C C . ASN A 1 140 ? 19.913 3.548 -9.642 1.00 91.31 140 ASN A C 1
ATOM 1146 O O . ASN A 1 140 ? 19.810 2.942 -10.699 1.00 91.31 140 ASN A O 1
ATOM 1150 N N . LYS A 1 141 ? 20.913 3.339 -8.780 1.00 91.19 141 LYS A N 1
ATOM 1151 C CA . LYS A 1 141 ? 22.033 2.440 -9.068 1.00 91.19 141 LYS A CA 1
ATOM 1152 C C . LYS A 1 141 ? 21.586 0.987 -9.234 1.00 91.19 141 LYS A C 1
ATOM 1154 O O . LYS A 1 141 ? 22.122 0.275 -10.076 1.00 91.19 141 LYS A O 1
ATOM 1159 N N . ASP A 1 142 ? 20.639 0.533 -8.420 1.00 90.38 142 ASP A N 1
ATOM 1160 C CA . ASP A 1 142 ? 20.172 -0.853 -8.472 1.00 90.38 142 ASP A CA 1
ATOM 1161 C C . ASP A 1 142 ? 19.286 -1.089 -9.695 1.00 90.38 142 ASP A C 1
ATOM 1163 O O . ASP A 1 142 ? 19.437 -2.107 -10.368 1.00 90.38 142 ASP A O 1
ATOM 1167 N N . PHE A 1 143 ? 18.436 -0.118 -10.038 1.00 91.44 143 PHE A N 1
ATOM 1168 C CA . PHE A 1 143 ? 17.596 -0.188 -11.230 1.00 91.44 143 PHE A CA 1
ATOM 1169 C C . PHE A 1 143 ? 18.405 -0.049 -12.533 1.00 91.44 143 PHE A C 1
ATOM 1171 O O . PHE A 1 143 ? 18.151 -0.767 -13.496 1.00 91.44 143 PHE A O 1
ATOM 1178 N N . GLU A 1 144 ? 19.438 0.795 -12.554 1.00 91.69 144 GLU A N 1
ATOM 1179 C CA . GLU A 1 144 ? 20.389 0.879 -13.670 1.00 91.69 144 GLU A CA 1
ATOM 1180 C C . GLU A 1 144 ? 21.106 -0.466 -13.890 1.00 91.69 144 GLU A C 1
ATOM 1182 O O . GLU A 1 144 ? 21.109 -1.008 -14.996 1.00 91.69 144 GLU A O 1
ATOM 1187 N N . ASN A 1 145 ? 21.659 -1.061 -12.824 1.00 89.31 145 ASN A N 1
ATOM 1188 C CA . ASN A 1 145 ? 22.301 -2.378 -12.904 1.00 89.31 145 ASN A CA 1
ATOM 1189 C C . ASN A 1 145 ? 21.327 -3.469 -13.370 1.00 89.31 145 ASN A C 1
ATOM 1191 O O . ASN A 1 145 ? 21.722 -4.375 -14.105 1.00 89.31 145 ASN A O 1
ATOM 1195 N N . TYR A 1 146 ? 20.062 -3.395 -12.952 1.00 89.12 146 TYR A N 1
ATOM 1196 C CA . TYR A 1 146 ? 19.024 -4.303 -13.423 1.00 89.12 146 TYR A CA 1
ATOM 1197 C C . TYR A 1 146 ? 18.868 -4.230 -14.945 1.00 89.12 146 TYR A C 1
ATOM 1199 O O . TYR A 1 146 ? 18.939 -5.261 -15.610 1.00 89.12 146 TYR A O 1
ATOM 1207 N N . LEU A 1 147 ? 18.730 -3.031 -15.513 1.00 87.94 147 LEU A N 1
ATOM 1208 C CA . LEU A 1 147 ? 18.545 -2.878 -16.958 1.00 87.94 147 LEU A CA 1
ATOM 1209 C C . LEU A 1 147 ? 19.744 -3.385 -17.762 1.00 87.94 147 LEU A C 1
ATOM 1211 O O . LEU A 1 147 ? 19.546 -4.050 -18.774 1.00 87.94 147 LEU A O 1
ATOM 1215 N N . TYR A 1 148 ? 20.975 -3.154 -17.296 1.00 85.38 148 TYR A N 1
ATOM 1216 C CA . TYR A 1 148 ? 22.172 -3.683 -17.964 1.00 85.38 148 TYR A CA 1
ATOM 1217 C C . TYR A 1 148 ? 22.286 -5.212 -17.921 1.00 85.38 148 TYR A C 1
ATOM 1219 O O . TYR A 1 148 ? 23.000 -5.796 -18.736 1.00 85.38 148 TYR A O 1
ATOM 1227 N N . THR A 1 149 ? 21.617 -5.861 -16.967 1.00 83.69 149 THR A N 1
ATOM 1228 C CA . THR A 1 149 ? 21.619 -7.325 -16.806 1.00 83.69 149 THR A CA 1
ATOM 1229 C C . THR A 1 149 ? 20.358 -7.986 -17.361 1.00 83.69 149 THR A C 1
ATOM 1231 O O . THR A 1 149 ? 20.232 -9.209 -17.315 1.00 83.69 149 THR A O 1
ATOM 1234 N N . LEU A 1 150 ? 19.431 -7.196 -17.903 1.00 80.50 150 LEU A N 1
ATOM 1235 C CA . LEU A 1 150 ? 18.152 -7.662 -18.406 1.00 80.50 150 LEU A CA 1
ATOM 1236 C C . LEU A 1 150 ? 18.337 -8.472 -19.691 1.00 80.50 150 LEU A C 1
ATOM 1238 O O . LEU A 1 150 ? 18.745 -7.956 -20.731 1.00 80.50 150 LEU A O 1
ATOM 1242 N N . GLU A 1 151 ? 17.994 -9.756 -19.640 1.00 69.75 151 GLU A N 1
ATOM 1243 C CA . GLU A 1 151 ? 17.936 -10.569 -20.849 1.00 69.75 151 GLU A CA 1
ATOM 1244 C C . GLU A 1 151 ? 16.770 -10.114 -21.738 1.00 69.75 151 GLU A C 1
ATOM 1246 O O . GLU A 1 151 ? 15.638 -9.957 -21.275 1.00 69.75 151 GLU A O 1
ATOM 1251 N N . ARG A 1 152 ? 17.028 -9.962 -23.046 1.00 63.38 152 ARG A N 1
ATOM 1252 C CA . ARG A 1 152 ? 16.037 -9.517 -24.052 1.00 63.38 152 ARG A CA 1
ATOM 1253 C C . ARG A 1 152 ? 14.738 -10.333 -24.044 1.00 63.38 152 ARG A C 1
ATOM 1255 O O . ARG A 1 152 ? 13.705 -9.834 -24.467 1.00 63.38 152 ARG A O 1
ATOM 1262 N N . THR A 1 153 ? 14.789 -11.590 -23.616 1.00 61.00 153 THR A N 1
ATOM 1263 C CA . THR A 1 153 ? 13.647 -12.515 -23.545 1.00 61.00 153 THR A CA 1
ATOM 1264 C C . THR A 1 153 ? 12.809 -12.350 -22.276 1.00 61.00 153 THR A C 1
ATOM 1266 O O . THR A 1 153 ? 11.664 -12.795 -22.250 1.00 61.00 153 THR A O 1
ATOM 1269 N N . ALA A 1 154 ? 13.357 -11.721 -21.233 1.00 61.94 154 ALA A N 1
ATOM 1270 C CA . ALA A 1 154 ? 12.703 -11.533 -19.940 1.00 61.94 154 ALA A CA 1
ATOM 1271 C C . ALA A 1 154 ? 11.837 -10.264 -19.887 1.00 61.94 154 ALA A C 1
ATOM 1273 O O . ALA A 1 154 ? 10.901 -10.181 -19.091 1.00 61.94 154 ALA A O 1
ATOM 1274 N N . CYS A 1 155 ? 12.117 -9.281 -20.744 1.00 63.59 155 CYS A N 1
ATOM 1275 C CA . CYS A 1 155 ? 11.311 -8.078 -20.887 1.00 63.59 155 CYS A CA 1
ATOM 1276 C C . CYS A 1 155 ? 10.596 -8.082 -22.237 1.00 63.59 155 CYS A C 1
ATOM 1278 O O . CYS A 1 155 ? 11.219 -8.237 -23.281 1.00 63.59 155 CYS A O 1
ATOM 1280 N N . GLN A 1 156 ? 9.282 -7.869 -22.243 1.00 70.88 156 GLN A N 1
ATOM 1281 C CA . GLN A 1 156 ? 8.475 -7.747 -23.468 1.00 70.88 156 GLN A CA 1
ATOM 1282 C C . GLN A 1 156 ? 8.737 -6.420 -24.222 1.00 70.88 156 GLN A C 1
ATOM 1284 O O . GLN A 1 156 ? 7.813 -5.829 -24.777 1.00 70.88 156 GLN A O 1
ATOM 1289 N N . LEU A 1 157 ? 9.969 -5.909 -24.185 1.00 82.44 157 LEU A N 1
ATOM 1290 C CA . LEU A 1 157 ? 10.388 -4.703 -24.888 1.00 82.44 157 LEU A CA 1
ATOM 1291 C C . LEU A 1 157 ? 10.731 -5.034 -26.338 1.00 82.44 157 LEU A C 1
ATOM 1293 O O . LEU A 1 157 ? 11.316 -6.075 -26.643 1.00 82.44 157 LEU A O 1
ATOM 1297 N N . THR A 1 158 ? 10.413 -4.107 -27.234 1.00 87.25 158 THR A N 1
ATOM 1298 C CA . THR A 1 158 ? 11.009 -4.088 -28.574 1.00 87.25 158 THR A CA 1
ATOM 1299 C C . THR A 1 158 ? 12.499 -3.735 -28.496 1.00 87.25 158 THR A C 1
ATOM 1301 O O . THR A 1 158 ? 12.979 -3.200 -27.496 1.00 87.25 158 THR A O 1
ATOM 1304 N N . GLU A 1 159 ? 13.253 -4.027 -29.558 1.00 84.31 159 GLU A N 1
ATOM 1305 C CA . GLU A 1 159 ? 14.689 -3.719 -29.615 1.00 84.31 159 GLU A CA 1
ATOM 1306 C C . GLU A 1 159 ? 14.966 -2.217 -29.475 1.00 84.31 159 GLU A C 1
ATOM 1308 O O . GLU A 1 159 ? 15.847 -1.827 -28.710 1.00 84.31 159 GLU A O 1
ATOM 1313 N N . ASP A 1 160 ? 14.151 -1.381 -30.116 1.00 88.00 160 ASP A N 1
ATOM 1314 C CA . ASP A 1 160 ? 14.266 0.075 -30.023 1.00 88.00 160 ASP A CA 1
ATOM 1315 C C . ASP A 1 160 ? 13.955 0.592 -28.608 1.00 88.00 160 ASP A C 1
ATOM 1317 O O . ASP A 1 160 ? 14.660 1.466 -28.098 1.00 88.00 160 ASP A O 1
ATOM 1321 N N . GLU A 1 161 ? 12.935 0.037 -27.940 1.00 88.44 161 GLU A N 1
ATOM 1322 C CA . GLU A 1 161 ? 12.596 0.387 -26.550 1.00 88.44 161 GLU A CA 1
ATOM 1323 C C . GLU A 1 161 ? 13.736 0.006 -25.597 1.00 88.44 161 GLU A C 1
ATOM 1325 O O . GLU A 1 161 ? 14.138 0.814 -24.761 1.00 88.44 161 GLU A O 1
ATOM 1330 N N . TYR A 1 162 ? 14.308 -1.191 -25.759 1.00 87.69 162 TYR A N 1
ATOM 1331 C CA . TYR A 1 162 ? 15.440 -1.639 -24.951 1.00 87.69 162 TYR A CA 1
ATOM 1332 C C . TYR A 1 162 ? 16.665 -0.733 -25.128 1.00 87.69 162 TYR A C 1
ATOM 1334 O O . TYR A 1 162 ? 17.210 -0.247 -24.137 1.00 87.69 162 TYR A O 1
ATOM 1342 N N . LEU A 1 163 ? 17.068 -0.459 -26.376 1.00 87.75 163 LEU A N 1
ATOM 1343 C CA . LEU A 1 163 ? 18.206 0.417 -26.675 1.00 87.75 163 LEU A CA 1
ATOM 1344 C C . LEU A 1 163 ? 17.997 1.836 -26.137 1.00 87.75 163 LEU A C 1
ATOM 1346 O O . LEU A 1 163 ? 18.941 2.446 -25.642 1.00 87.75 163 LEU A O 1
ATOM 1350 N N . THR A 1 164 ? 16.763 2.339 -26.194 1.00 90.50 164 THR A N 1
ATOM 1351 C CA . THR A 1 164 ? 16.409 3.644 -25.627 1.00 90.50 164 THR A CA 1
ATOM 1352 C C . THR A 1 164 ? 16.598 3.655 -24.113 1.00 90.50 164 THR A C 1
ATOM 1354 O O . THR A 1 164 ? 17.181 4.594 -23.583 1.00 90.50 164 THR A O 1
ATOM 1357 N N . PHE A 1 165 ? 16.146 2.617 -23.404 1.00 91.50 165 PHE A N 1
ATOM 1358 C CA . PHE A 1 165 ? 16.195 2.593 -21.940 1.00 91.50 165 PHE A CA 1
ATOM 1359 C C . PHE A 1 165 ? 17.600 2.445 -21.371 1.00 91.50 165 PHE A C 1
ATOM 1361 O O . PHE A 1 165 ? 17.933 3.129 -20.406 1.00 91.50 165 PHE A O 1
ATOM 1368 N N . ILE A 1 166 ? 18.440 1.599 -21.966 1.00 89.12 166 ILE A N 1
ATOM 1369 C CA . ILE A 1 166 ? 19.826 1.439 -21.498 1.00 89.12 166 ILE A CA 1
ATOM 1370 C C . ILE A 1 166 ? 20.701 2.668 -21.794 1.00 89.12 166 ILE A C 1
ATOM 1372 O O . ILE A 1 166 ? 21.798 2.772 -21.256 1.00 89.12 166 ILE A O 1
ATOM 1376 N N . ALA A 1 167 ? 20.244 3.579 -22.658 1.00 91.31 167 ALA A N 1
ATOM 1377 C CA . ALA A 1 167 ? 20.953 4.807 -23.012 1.00 91.31 167 ALA A CA 1
ATOM 1378 C C . ALA A 1 167 ? 20.573 6.018 -22.137 1.00 91.31 167 ALA A C 1
ATOM 1380 O O . ALA A 1 167 ? 21.147 7.091 -22.320 1.00 91.31 167 ALA A O 1
ATOM 1381 N N . LEU A 1 168 ? 19.608 5.871 -21.220 1.00 94.25 168 LEU A N 1
ATOM 1382 C CA . LEU A 1 168 ? 19.148 6.952 -20.342 1.00 94.25 168 LEU A CA 1
ATOM 1383 C C . LEU A 1 168 ? 20.225 7.361 -19.326 1.00 94.25 168 LEU A C 1
ATOM 1385 O O . LEU A 1 168 ? 20.942 6.515 -18.791 1.00 94.25 168 LEU A O 1
ATOM 1389 N N . ASP A 1 169 ? 20.283 8.652 -18.985 1.00 94.06 169 ASP A N 1
ATOM 1390 C CA . ASP A 1 169 ? 21.118 9.132 -17.879 1.00 94.06 169 ASP A CA 1
ATOM 1391 C C . ASP A 1 169 ? 20.424 8.905 -16.527 1.00 94.06 169 ASP A C 1
ATOM 1393 O O . ASP A 1 169 ? 19.543 9.661 -16.109 1.00 94.06 169 ASP A O 1
ATOM 1397 N N . PHE A 1 170 ? 20.863 7.882 -15.791 1.00 91.88 170 PHE A N 1
ATOM 1398 C CA . PHE A 1 170 ? 20.329 7.544 -14.465 1.00 91.88 170 PHE A CA 1
ATOM 1399 C C . PHE A 1 170 ? 20.657 8.563 -13.364 1.00 91.88 170 PHE A C 1
ATOM 1401 O O . PHE A 1 170 ? 20.066 8.506 -12.276 1.00 91.88 170 PHE A O 1
ATOM 1408 N N . ASN A 1 171 ? 21.534 9.538 -13.628 1.00 91.56 171 ASN A N 1
ATOM 1409 C CA . ASN A 1 171 ? 21.693 10.695 -12.745 1.00 91.56 171 ASN A CA 1
ATOM 1410 C C . ASN A 1 171 ? 20.498 11.655 -12.853 1.00 91.56 171 ASN A C 1
ATOM 1412 O O . ASN A 1 171 ? 20.198 12.378 -11.901 1.00 91.56 171 ASN A O 1
ATOM 1416 N N . ASN A 1 172 ? 19.765 11.615 -13.968 1.00 93.88 172 ASN A N 1
ATOM 1417 C CA . ASN A 1 172 ? 18.542 12.368 -14.193 1.00 93.88 172 ASN A CA 1
ATOM 1418 C C . ASN A 1 172 ? 17.301 11.477 -14.004 1.00 93.88 172 ASN A C 1
ATOM 1420 O O . ASN A 1 172 ? 16.633 11.071 -14.954 1.00 93.88 172 ASN A O 1
ATOM 1424 N N . LYS A 1 173 ? 16.938 11.205 -12.742 1.00 91.44 173 LYS A N 1
ATOM 1425 C CA . LYS A 1 173 ? 15.762 10.377 -12.391 1.00 91.44 173 LYS A CA 1
ATOM 1426 C C . LYS A 1 173 ? 14.472 10.833 -13.089 1.00 91.44 173 LYS A C 1
ATOM 1428 O O . LYS A 1 173 ? 13.629 10.005 -13.419 1.00 91.44 173 LYS A O 1
ATOM 1433 N N . PHE A 1 174 ? 14.306 12.134 -13.322 1.00 91.75 174 PHE A N 1
ATOM 1434 C CA . PHE A 1 174 ? 13.109 12.662 -13.973 1.00 91.75 174 PHE A CA 1
ATOM 1435 C C . PHE A 1 174 ? 13.012 12.246 -15.447 1.00 91.75 174 PHE A C 1
ATOM 1437 O O . PHE A 1 174 ? 11.945 11.833 -15.893 1.00 91.75 174 PHE A O 1
ATOM 1444 N N . GLU A 1 175 ? 14.122 12.294 -16.182 1.00 94.06 175 GLU A N 1
ATOM 1445 C CA . GLU A 1 175 ? 14.201 11.803 -17.563 1.00 94.06 175 GLU A CA 1
ATOM 1446 C C . GLU A 1 175 ? 13.900 10.306 -17.645 1.00 94.06 175 GLU A C 1
ATOM 1448 O O . GLU A 1 175 ? 13.068 9.889 -18.453 1.00 94.06 175 GLU A O 1
ATOM 1453 N N . VAL A 1 176 ? 14.496 9.518 -16.744 1.00 94.94 176 VAL A N 1
ATOM 1454 C CA . VAL A 1 176 ? 14.233 8.078 -16.645 1.00 94.94 176 VAL A CA 1
ATOM 1455 C C . VAL A 1 176 ? 12.740 7.818 -16.445 1.00 94.94 176 VAL A C 1
ATOM 1457 O O . VAL A 1 176 ? 12.125 7.059 -17.195 1.00 94.94 176 VAL A O 1
ATOM 1460 N N . LEU A 1 177 ? 12.119 8.496 -15.477 1.00 94.81 177 LEU A N 1
ATOM 1461 C CA . LEU A 1 177 ? 10.692 8.333 -15.206 1.00 94.81 177 LEU A CA 1
ATOM 1462 C C . LEU A 1 177 ? 9.812 8.751 -16.385 1.00 94.81 177 LEU A C 1
ATOM 1464 O O . LEU A 1 177 ? 8.800 8.099 -16.619 1.00 94.81 177 LEU A O 1
ATOM 1468 N N . ILE A 1 178 ? 10.171 9.790 -17.146 1.00 94.31 178 ILE A N 1
ATOM 1469 C CA . ILE A 1 178 ? 9.423 10.173 -18.353 1.00 94.31 178 ILE A CA 1
ATOM 1470 C C . ILE A 1 178 ? 9.421 9.029 -19.370 1.00 94.31 178 ILE A C 1
ATOM 1472 O O . ILE A 1 178 ? 8.350 8.668 -19.866 1.00 94.31 178 ILE A O 1
ATOM 1476 N N . ALA A 1 179 ? 10.589 8.450 -19.660 1.00 94.00 179 ALA A N 1
ATOM 1477 C CA . ALA A 1 179 ? 10.720 7.374 -20.640 1.00 94.00 179 ALA A CA 1
ATOM 1478 C C . ALA A 1 179 ? 9.897 6.138 -20.235 1.00 94.00 179 ALA A C 1
ATOM 1480 O O . ALA A 1 179 ? 9.075 5.645 -21.013 1.00 94.00 179 ALA A O 1
ATOM 1481 N N . PHE A 1 180 ? 10.032 5.691 -18.983 1.00 94.06 180 PHE A N 1
ATOM 1482 C CA . PHE A 1 180 ? 9.259 4.554 -18.479 1.00 94.06 180 PHE A CA 1
ATOM 1483 C C . PHE A 1 180 ? 7.762 4.852 -18.380 1.00 94.06 180 PHE A C 1
ATOM 1485 O O . PHE A 1 180 ? 6.950 3.971 -18.654 1.00 94.06 180 PHE A O 1
ATOM 1492 N N . ASN A 1 181 ? 7.368 6.085 -18.053 1.00 93.00 181 ASN A N 1
ATOM 1493 C CA . ASN A 1 181 ? 5.960 6.469 -17.987 1.00 93.00 181 ASN A CA 1
ATOM 1494 C C . ASN A 1 181 ? 5.272 6.409 -19.359 1.00 93.00 181 ASN A C 1
ATOM 1496 O O . ASN A 1 181 ? 4.120 5.986 -19.459 1.00 93.00 181 ASN A O 1
ATOM 1500 N N . GLN A 1 182 ? 5.966 6.808 -20.428 1.00 91.19 182 GLN A N 1
ATOM 1501 C CA . GLN A 1 182 ? 5.442 6.698 -21.794 1.00 91.19 182 GLN A CA 1
ATOM 1502 C C . GLN A 1 182 ? 5.195 5.237 -22.179 1.00 91.19 182 GLN A C 1
ATOM 1504 O O . GLN A 1 182 ? 4.122 4.899 -22.685 1.00 91.19 182 GLN A O 1
ATOM 1509 N N . TRP A 1 183 ? 6.160 4.364 -21.887 1.00 91.56 183 TRP A N 1
ATOM 1510 C CA . TRP A 1 183 ? 6.023 2.928 -22.113 1.00 91.56 183 TRP A CA 1
ATOM 1511 C C . TRP A 1 183 ? 4.901 2.308 -21.275 1.00 91.56 183 TRP A C 1
ATOM 1513 O O . TRP A 1 183 ? 4.061 1.586 -21.808 1.00 91.56 183 TRP A O 1
ATOM 1523 N N . PHE A 1 184 ? 4.833 2.647 -19.989 1.00 91.50 184 PHE A N 1
ATOM 1524 C CA . PHE A 1 184 ? 3.828 2.148 -19.055 1.00 91.50 184 PHE A CA 1
ATOM 1525 C C . PHE A 1 184 ? 2.404 2.481 -19.518 1.00 91.50 184 PHE A C 1
ATOM 1527 O O . PHE A 1 184 ? 1.557 1.594 -19.618 1.00 91.50 184 PHE A O 1
ATOM 1534 N N . ARG A 1 185 ? 2.160 3.743 -19.900 1.00 89.31 185 ARG A N 1
ATOM 1535 C CA . ARG A 1 185 ? 0.859 4.190 -20.421 1.00 89.31 185 ARG A CA 1
ATOM 1536 C C . ARG A 1 185 ? 0.458 3.450 -21.700 1.00 89.31 185 ARG A C 1
ATOM 1538 O O . ARG A 1 185 ? -0.701 3.072 -21.841 1.00 89.31 185 ARG A O 1
ATOM 1545 N N . LYS A 1 186 ? 1.407 3.213 -22.615 1.00 89.38 186 LYS A N 1
ATOM 1546 C CA . LYS A 1 186 ? 1.170 2.428 -23.840 1.00 89.38 186 LYS A CA 1
ATOM 1547 C C . LYS A 1 186 ? 0.837 0.970 -23.521 1.00 89.38 186 LYS A C 1
ATOM 1549 O O . LYS A 1 186 ? -0.023 0.395 -24.180 1.00 89.38 186 LYS A O 1
ATOM 1554 N N . LYS A 1 187 ? 1.521 0.374 -22.540 1.00 87.75 187 LYS A N 1
ATOM 1555 C CA . LYS A 1 187 ? 1.368 -1.042 -22.199 1.00 87.75 187 LYS A CA 1
ATOM 1556 C C . LYS A 1 187 ? 0.025 -1.352 -21.546 1.00 87.75 187 LYS A C 1
ATOM 1558 O O . LYS A 1 187 ? -0.637 -2.297 -21.963 1.00 87.75 187 LYS A O 1
ATOM 1563 N N . PHE A 1 188 ? -0.364 -0.578 -20.538 1.00 87.56 188 PHE A N 1
ATOM 1564 C CA . PHE A 1 188 ? -1.542 -0.904 -19.731 1.00 87.56 188 PHE A CA 1
ATOM 1565 C C . PHE A 1 188 ? -2.832 -0.254 -20.230 1.00 87.56 188 PHE A C 1
ATOM 1567 O O . PHE A 1 188 ? -3.901 -0.678 -19.811 1.00 87.56 188 PHE A O 1
ATOM 1574 N N . ASN A 1 189 ? -2.753 0.707 -21.164 1.00 75.88 189 ASN A N 1
ATOM 1575 C CA . ASN A 1 189 ? -3.874 1.360 -21.867 1.00 75.88 189 ASN A CA 1
ATOM 1576 C C . ASN A 1 189 ? -4.929 2.064 -20.971 1.00 75.88 189 ASN A C 1
ATOM 1578 O O . ASN A 1 189 ? -5.722 2.847 -21.485 1.00 75.88 189 ASN A O 1
ATOM 1582 N N . ASP A 1 190 ? -4.907 1.837 -19.654 1.00 65.75 190 ASP A N 1
ATOM 1583 C CA . ASP A 1 190 ? -5.677 2.496 -18.596 1.00 65.75 190 ASP A CA 1
ATOM 1584 C C . ASP A 1 190 ? -5.040 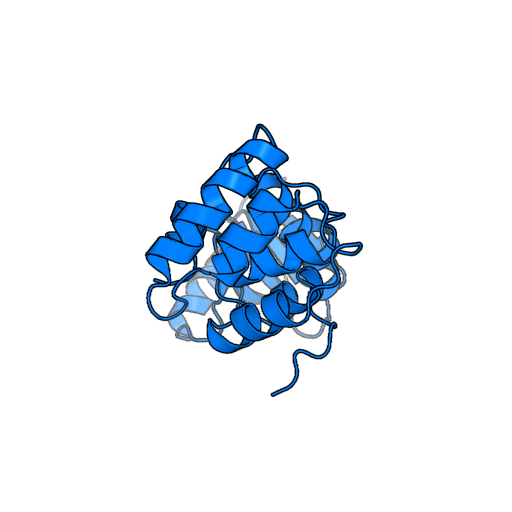2.204 -17.220 1.00 65.75 190 ASP A C 1
ATOM 1586 O O . ASP A 1 190 ? -5.494 1.352 -16.462 1.00 65.75 190 ASP A O 1
ATOM 1590 N N . ALA A 1 191 ? -3.946 2.891 -16.897 1.00 63.72 191 ALA A N 1
ATOM 1591 C CA . ALA A 1 191 ? -3.369 2.854 -15.556 1.00 63.72 191 ALA A CA 1
ATOM 1592 C C . ALA A 1 191 ? -3.649 4.208 -14.908 1.00 63.72 191 ALA A C 1
ATOM 1594 O O . ALA A 1 191 ? -2.955 5.185 -15.188 1.00 63.72 191 ALA A O 1
ATOM 1595 N N . ARG A 1 192 ? -4.734 4.293 -14.130 1.00 62.00 192 ARG A N 1
ATOM 1596 C CA . ARG A 1 192 ? -5.384 5.533 -13.645 1.00 62.00 192 ARG A CA 1
ATOM 1597 C C . ARG A 1 192 ? -4.473 6.518 -12.892 1.00 62.00 192 ARG A C 1
ATOM 1599 O O . ARG A 1 192 ? -4.895 7.640 -12.611 1.00 62.00 192 ARG A O 1
ATOM 1606 N N . TYR A 1 193 ? -3.217 6.163 -12.640 1.00 62.00 193 TYR A N 1
ATOM 1607 C CA . TYR A 1 193 ? -2.152 7.096 -12.296 1.00 62.00 193 TYR A CA 1
ATOM 1608 C C . TYR A 1 193 ? -0.924 6.876 -13.175 1.00 62.00 193 TYR A C 1
ATOM 1610 O O . TYR A 1 193 ? -0.568 5.759 -13.535 1.00 62.00 193 TYR A O 1
ATOM 1618 N N . ASP A 1 194 ? -0.248 7.969 -13.501 1.00 84.44 194 ASP A N 1
ATOM 1619 C CA . ASP A 1 194 ? 1.014 7.908 -14.220 1.00 84.44 194 ASP A CA 1
ATOM 1620 C C . ASP A 1 194 ? 2.199 7.720 -13.262 1.00 84.44 194 ASP A C 1
ATOM 1622 O O . ASP A 1 194 ? 2.133 8.095 -12.087 1.00 84.44 194 ASP A O 1
ATOM 1626 N N . LEU A 1 195 ? 3.295 7.130 -13.756 1.00 90.69 195 LEU A N 1
ATOM 1627 C CA . LEU A 1 195 ? 4.472 6.837 -12.930 1.00 90.69 195 LEU A CA 1
ATOM 1628 C C . LEU A 1 195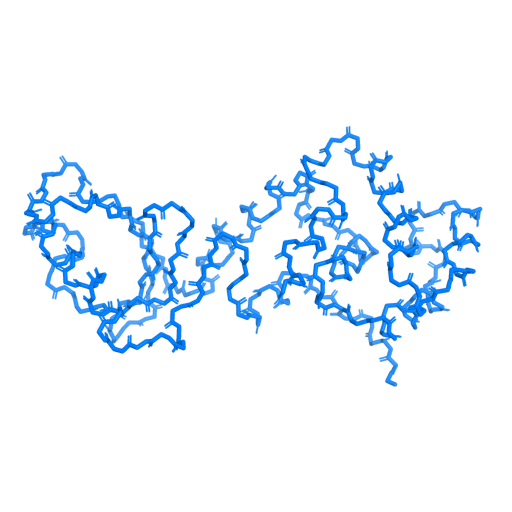 ? 5.088 8.111 -12.324 1.00 90.69 195 LEU A C 1
ATOM 1630 O O . LEU A 1 195 ? 5.762 8.031 -11.298 1.00 90.69 195 LEU A O 1
ATOM 1634 N N . LEU A 1 196 ? 4.859 9.288 -12.922 1.00 90.06 196 LEU A N 1
ATOM 1635 C CA . LEU A 1 196 ? 5.351 10.562 -12.392 1.00 90.06 196 LEU A CA 1
ATOM 1636 C C . LEU A 1 196 ? 4.538 10.988 -11.164 1.00 90.06 196 LEU A C 1
ATOM 1638 O O . LEU A 1 196 ? 5.119 11.380 -10.155 1.00 90.06 196 LEU A O 1
ATOM 1642 N N . GLU A 1 197 ? 3.211 10.885 -11.212 1.00 86.38 197 GLU A N 1
ATOM 1643 C CA . GLU A 1 197 ? 2.326 11.133 -10.074 1.00 86.38 197 GLU A CA 1
ATOM 1644 C C . GLU A 1 197 ? 2.564 10.130 -8.950 1.00 86.38 197 GLU A C 1
ATOM 1646 O O . GLU A 1 197 ? 2.609 10.520 -7.783 1.00 86.38 197 GLU A O 1
ATOM 1651 N N . MET A 1 198 ? 2.797 8.859 -9.285 1.00 86.75 198 MET A N 1
ATOM 1652 C CA . MET A 1 198 ? 3.246 7.864 -8.311 1.00 86.75 198 MET A CA 1
ATOM 1653 C C . MET A 1 198 ? 4.551 8.316 -7.656 1.00 86.75 198 MET A C 1
ATOM 1655 O O . MET A 1 198 ? 4.603 8.479 -6.439 1.00 86.75 198 MET A O 1
ATOM 1659 N N . ASN A 1 199 ? 5.582 8.621 -8.445 1.00 88.12 199 ASN A N 1
ATOM 1660 C CA . ASN A 1 199 ? 6.867 9.050 -7.908 1.00 88.12 199 ASN A CA 1
ATOM 1661 C C . ASN A 1 199 ? 6.740 10.247 -6.949 1.00 88.12 199 ASN A C 1
ATOM 1663 O O . ASN A 1 199 ? 7.298 10.205 -5.850 1.00 88.12 199 ASN A O 1
ATOM 1667 N N . LYS A 1 200 ? 5.938 11.256 -7.315 1.00 86.38 200 LYS A N 1
ATOM 1668 C CA . LYS A 1 200 ? 5.636 12.425 -6.471 1.00 86.38 200 LYS A CA 1
ATOM 1669 C C . LYS A 1 200 ? 4.929 12.077 -5.164 1.00 86.38 200 LYS A C 1
ATOM 1671 O O . LYS A 1 200 ? 5.067 12.820 -4.200 1.00 86.38 200 LYS A O 1
ATOM 1676 N N . ARG A 1 201 ? 4.114 11.020 -5.126 1.00 79.94 201 ARG A N 1
ATOM 1677 C CA . ARG A 1 201 ? 3.400 10.585 -3.913 1.00 79.94 201 ARG A CA 1
ATOM 1678 C C . ARG A 1 201 ? 4.332 9.886 -2.935 1.00 79.94 201 ARG A C 1
ATOM 1680 O O . ARG A 1 201 ? 4.224 10.141 -1.741 1.00 79.94 201 ARG A O 1
ATOM 1687 N N . PHE A 1 202 ? 5.228 9.043 -3.445 1.00 77.00 202 PHE A N 1
ATOM 1688 C CA . PHE A 1 202 ? 6.061 8.163 -2.622 1.00 77.00 202 PHE A CA 1
ATOM 1689 C C . PHE A 1 202 ? 7.434 8.743 -2.252 1.00 77.00 202 PHE A C 1
ATOM 1691 O O . PHE A 1 202 ? 8.044 8.270 -1.305 1.00 77.00 202 PHE A O 1
ATOM 1698 N N . ASN A 1 203 ? 7.923 9.773 -2.952 1.00 74.75 203 ASN A N 1
ATOM 1699 C CA . ASN A 1 203 ? 9.240 10.377 -2.691 1.00 74.75 203 ASN A CA 1
ATOM 1700 C C . ASN A 1 203 ? 9.144 11.810 -2.118 1.00 74.75 203 ASN A C 1
ATOM 1702 O O . ASN A 1 203 ? 9.988 12.644 -2.447 1.00 74.75 203 ASN A O 1
ATOM 1706 N N . LYS A 1 204 ? 8.098 12.123 -1.334 1.00 58.44 204 LYS A N 1
ATOM 1707 C CA . LYS A 1 204 ? 7.952 13.433 -0.665 1.00 58.44 204 LYS A CA 1
ATOM 1708 C C . LYS A 1 204 ? 8.902 13.609 0.511 1.00 58.44 204 LYS A C 1
ATOM 1710 O O . LYS A 1 204 ? 9.082 12.629 1.262 1.00 58.44 204 LYS A O 1
#

Secondary structure (DSSP, 8-state):
----S---HHHHHHHS---TTEEE-TTS-HHHHHHHHHHHHHH--TTSTTTT--EEEEEEESSSEEEEEETTSS-EEEEE----SS---TTPSEEEEESSHHHHIIIIIHHHHHHHHT--SS--HHHHHHHHHHTTSS-HHHHHHHHHH--TTTS---HHHHHHHHTS-TT-HHHHHHHHHHHHHHHHS--SS-HHHHHHHH--

Foldseek 3Di:
DQLPLDDDLLVLCLPDQPADQKHFCPPPDPVVFVVLQQQVQFQDDPPAPCHPWDWTWGIQGVAQWTWIDTPPAQKIKTWRGPSPSHYHDPPPRPMDMARHPVRCSVPPVLVVVCVLQLHDSPDQSVVSLLLCVLLVVDALVSSLSCLVVDDPVRDPDDPVLSVVQNPDDSVCVVRNLVSSQVVVCVVSVCRPDTSNVSSVRRVD

Sequence (204 aa):
MIFNGTFDIKSALKNEPLFYIWESCANKSTDFRKNFTDELEKELYIDHPLYGLEVDIIARHASDNCLFKITHSNQVCVVHLTWKQATEISPYPLTQIYESLDDWYETDYIPDFFDILGVPSDLSFFEQNVIGYAIGLIGNKDFENYLYTLERTACQLTEDEYLTFIALDFNNKFEVLIAFNQWFRKKFNDARYDLLEMNKRFNK